Protein AF-A0A6N8JPQ9-F1 (afdb_monomer_lite)

Structure (mmCIF, N/CA/C/O backbone):
data_AF-A0A6N8JPQ9-F1
#
_entry.id   AF-A0A6N8JPQ9-F1
#
loop_
_atom_site.group_PDB
_atom_site.id
_atom_site.type_symbol
_atom_site.label_atom_id
_atom_site.label_alt_id
_atom_site.label_comp_id
_atom_site.label_asym_id
_atom_site.label_entity_id
_atom_site.label_seq_id
_atom_site.pdbx_PDB_ins_code
_atom_site.Cartn_x
_atom_site.Cartn_y
_atom_site.Cartn_z
_atom_site.occupancy
_atom_site.B_iso_or_equiv
_atom_site.auth_seq_id
_atom_site.auth_comp_id
_atom_site.auth_asym_id
_atom_site.auth_atom_id
_atom_site.pdbx_PDB_model_num
ATOM 1 N N . MET A 1 1 ? 50.748 6.165 11.529 1.00 41.09 1 MET A N 1
ATOM 2 C CA . MET A 1 1 ? 51.455 7.075 12.461 1.00 41.09 1 MET A CA 1
ATOM 3 C C . MET A 1 1 ? 50.558 8.299 12.567 1.00 41.09 1 MET A C 1
ATOM 5 O O . MET A 1 1 ? 50.369 8.932 11.547 1.00 41.09 1 MET A O 1
ATOM 9 N N . SER A 1 2 ? 49.819 8.578 13.633 1.00 42.41 2 SER A N 1
ATOM 10 C CA . SER A 1 2 ? 50.080 8.381 15.057 1.00 42.41 2 SER A CA 1
ATOM 11 C C . SER A 1 2 ? 48.767 8.151 15.809 1.00 42.41 2 SER A C 1
ATOM 13 O O . SER A 1 2 ? 47.703 8.544 15.342 1.00 42.41 2 SER A O 1
ATOM 15 N N . GLN A 1 3 ? 48.881 7.474 16.949 1.00 31.12 3 GLN A N 1
ATOM 16 C CA . GLN A 1 3 ? 47.808 7.265 17.911 1.00 31.12 3 GLN A CA 1
ATOM 17 C C . GLN A 1 3 ? 47.655 8.505 18.794 1.00 31.12 3 GLN A C 1
ATOM 19 O O . GLN A 1 3 ? 48.666 9.099 19.163 1.00 31.12 3 GLN A O 1
ATOM 24 N N . GLU A 1 4 ? 46.426 8.805 19.204 1.00 42.31 4 GLU A N 1
ATOM 25 C CA . GLU A 1 4 ? 46.159 9.521 20.451 1.00 42.31 4 GLU A CA 1
ATOM 26 C C . GLU A 1 4 ? 45.110 8.753 21.257 1.00 42.31 4 GLU A C 1
ATOM 28 O O . GLU A 1 4 ? 44.035 8.392 20.779 1.00 42.31 4 GLU A O 1
ATOM 33 N N . GLU A 1 5 ? 45.514 8.442 22.483 1.00 41.69 5 GLU A N 1
ATOM 34 C CA . GLU A 1 5 ? 44.836 7.630 23.476 1.00 41.69 5 GLU A CA 1
ATOM 35 C C . GLU A 1 5 ? 43.778 8.449 24.222 1.00 41.69 5 GLU A C 1
ATOM 37 O O . GLU A 1 5 ? 44.077 9.543 24.697 1.00 41.69 5 GLU A O 1
ATOM 42 N N . LYS A 1 6 ? 42.589 7.881 24.465 1.00 39.06 6 LYS A N 1
ATOM 43 C CA . LYS A 1 6 ? 41.777 8.237 25.641 1.00 39.06 6 LYS A CA 1
ATOM 44 C C . LYS A 1 6 ? 41.154 7.002 26.292 1.00 39.06 6 LYS A C 1
ATOM 46 O O . LYS A 1 6 ? 40.087 6.537 25.922 1.00 39.06 6 LYS A O 1
ATOM 51 N N . SER A 1 7 ? 41.901 6.534 27.289 1.00 40.56 7 SER A N 1
ATOM 52 C CA . SER A 1 7 ? 41.498 6.054 28.615 1.00 40.56 7 SER A CA 1
ATOM 53 C C . SER A 1 7 ? 40.325 5.079 28.758 1.00 40.56 7 SER A C 1
ATOM 55 O O . SER A 1 7 ? 39.151 5.435 28.704 1.00 40.56 7 SER A O 1
ATOM 57 N N . SER A 1 8 ? 40.726 3.871 29.148 1.00 39.56 8 SER A N 1
ATOM 58 C CA . SER A 1 8 ? 39.992 2.800 29.812 1.00 39.56 8 SER A CA 1
ATOM 59 C C . SER A 1 8 ? 39.103 3.225 30.985 1.00 39.56 8 SER A C 1
ATOM 61 O O . SER A 1 8 ? 39.475 4.053 31.815 1.00 39.56 8 SER A O 1
ATOM 63 N N . GLY A 1 9 ? 37.993 2.499 31.115 1.00 30.28 9 GLY A N 1
ATOM 64 C CA . GLY A 1 9 ? 37.146 2.414 32.302 1.00 30.28 9 GLY A CA 1
ATOM 65 C C . GLY A 1 9 ? 36.214 1.209 32.181 1.00 30.28 9 GLY A C 1
ATOM 66 O O . GLY A 1 9 ? 35.026 1.362 31.932 1.00 30.28 9 GLY A O 1
ATOM 67 N N . ALA A 1 10 ? 36.777 0.003 32.274 1.00 35.09 10 ALA A N 1
ATOM 68 C CA . ALA A 1 10 ? 36.041 -1.256 32.236 1.00 35.09 10 ALA A CA 1
ATOM 69 C C . ALA A 1 10 ? 35.402 -1.558 33.601 1.00 35.09 10 ALA A C 1
ATOM 71 O O . ALA A 1 10 ? 36.103 -1.618 34.610 1.00 35.09 10 ALA A O 1
ATOM 72 N N . LEU A 1 11 ? 34.099 -1.842 33.614 1.00 35.16 11 LEU A N 1
ATOM 73 C CA . LEU A 1 11 ? 33.423 -2.514 34.722 1.00 35.16 11 LEU A CA 1
ATOM 74 C C . LEU A 1 11 ? 32.876 -3.851 34.220 1.00 35.16 11 LEU A C 1
ATOM 76 O O . LEU A 1 11 ? 31.954 -3.921 33.414 1.00 35.16 11 LEU A O 1
ATOM 80 N N . ARG A 1 12 ? 33.527 -4.919 34.687 1.00 34.22 12 ARG A N 1
ATOM 81 C CA . ARG A 1 12 ? 33.065 -6.309 34.643 1.00 34.22 12 ARG A CA 1
ATOM 82 C C . ARG A 1 12 ? 32.018 -6.528 35.735 1.00 34.22 12 ARG A C 1
ATOM 84 O O . ARG A 1 12 ? 32.196 -6.016 36.837 1.00 34.22 12 ARG A O 1
ATOM 91 N N . GLY A 1 13 ? 31.066 -7.426 35.484 1.00 30.42 13 GLY A N 1
ATOM 92 C CA . GLY A 1 13 ? 30.424 -8.194 36.553 1.00 30.42 13 GLY A CA 1
ATOM 93 C C . GLY A 1 13 ? 28.974 -8.564 36.282 1.00 30.42 13 GLY A C 1
ATOM 94 O O . GLY A 1 13 ? 28.075 -7.848 36.698 1.00 30.42 13 GLY A O 1
ATOM 95 N N . ALA A 1 14 ? 28.766 -9.705 35.626 1.00 36.50 14 ALA A N 1
ATOM 96 C CA . ALA A 1 14 ? 27.501 -10.426 35.659 1.00 36.50 14 ALA A CA 1
ATOM 97 C C . ALA A 1 14 ? 27.240 -10.972 37.075 1.00 36.50 14 ALA A C 1
ATOM 99 O O . ALA A 1 14 ? 28.167 -11.433 37.745 1.00 36.50 14 ALA A O 1
ATOM 100 N N . GLY A 1 15 ? 25.979 -10.935 37.497 1.00 29.92 15 GLY A N 1
ATOM 101 C CA . GLY A 1 15 ? 25.493 -11.540 38.731 1.00 29.92 15 GLY A CA 1
ATOM 102 C C . GLY A 1 15 ? 23.968 -11.572 38.732 1.00 29.92 15 GLY A C 1
ATOM 103 O O . GLY A 1 15 ? 23.325 -10.571 39.031 1.00 29.92 15 GLY A O 1
ATOM 104 N N . GLU A 1 16 ? 23.402 -12.720 38.364 1.00 35.59 16 GLU A N 1
ATOM 105 C CA . GLU A 1 16 ? 22.010 -13.088 38.631 1.00 35.59 16 GLU A CA 1
ATOM 106 C C . GLU A 1 16 ? 21.709 -13.073 40.139 1.00 35.59 16 GLU A C 1
ATOM 108 O O . GLU A 1 16 ? 22.518 -13.568 40.921 1.00 35.59 16 GLU A O 1
ATOM 113 N N . ALA A 1 17 ? 20.525 -12.578 40.531 1.00 30.06 17 ALA A N 1
ATOM 114 C CA . ALA A 1 17 ? 19.627 -13.241 41.490 1.00 30.06 17 ALA A CA 1
ATOM 115 C C . ALA A 1 17 ? 18.358 -12.416 41.806 1.00 30.06 17 ALA A C 1
ATOM 117 O O . ALA A 1 17 ? 18.417 -11.318 42.345 1.00 30.06 17 ALA A O 1
ATOM 118 N N . HIS A 1 18 ? 17.224 -13.069 41.544 1.00 30.88 18 HIS A N 1
ATOM 119 C CA . HIS A 1 18 ? 16.027 -13.224 42.380 1.00 30.88 18 HIS A CA 1
ATOM 120 C C . HIS A 1 18 ? 15.126 -12.053 42.827 1.00 30.88 18 HIS A C 1
ATOM 122 O O . HIS A 1 18 ? 15.489 -11.124 43.540 1.00 30.88 18 HIS A O 1
ATOM 128 N N . ALA A 1 19 ? 13.852 -12.283 42.492 1.00 41.38 19 ALA A N 1
ATOM 129 C CA . ALA A 1 19 ? 12.620 -11.670 42.964 1.00 41.38 19 ALA A CA 1
ATOM 130 C C . ALA A 1 19 ? 12.432 -11.691 44.494 1.00 41.38 19 ALA A C 1
ATOM 132 O O . ALA A 1 19 ? 12.785 -12.660 45.165 1.00 41.38 19 ALA A O 1
ATOM 133 N N . GLY A 1 20 ? 11.758 -10.660 45.015 1.00 30.66 20 GLY A N 1
ATOM 134 C CA . GLY A 1 20 ? 11.292 -10.577 46.400 1.00 30.66 20 GLY A CA 1
ATOM 135 C C . GLY A 1 20 ? 9.843 -10.097 46.468 1.00 30.66 20 GLY A C 1
ATOM 136 O O . GLY A 1 20 ? 9.571 -8.909 46.320 1.00 30.66 20 GLY A O 1
ATOM 137 N N . GLY A 1 21 ? 8.927 -11.044 46.683 1.00 32.34 21 GLY A N 1
ATOM 138 C CA . GLY A 1 21 ? 7.532 -10.810 47.048 1.00 32.34 21 GLY A CA 1
ATOM 139 C C . GLY A 1 21 ? 7.357 -10.666 48.563 1.00 32.34 21 GLY A C 1
ATOM 140 O O . GLY A 1 21 ? 8.103 -11.242 49.354 1.00 32.34 21 GLY A O 1
ATOM 141 N N . SER A 1 22 ? 6.358 -9.886 48.967 1.00 40.69 22 SER A N 1
ATOM 142 C CA . SER A 1 22 ? 5.942 -9.671 50.353 1.00 40.69 22 SER A CA 1
ATOM 143 C C . SER A 1 22 ? 5.099 -10.848 50.862 1.00 40.69 22 SER A C 1
ATOM 145 O O . SER A 1 22 ? 4.051 -11.174 50.309 1.00 40.69 22 SER A O 1
ATOM 147 N N . GLY A 1 23 ? 5.590 -11.508 51.914 1.00 33.72 23 GLY A N 1
ATOM 148 C CA . GLY A 1 23 ? 5.024 -12.735 52.473 1.00 33.72 23 GLY A CA 1
ATOM 149 C C . GLY A 1 23 ? 3.884 -12.526 53.475 1.00 33.72 23 GLY A C 1
ATOM 150 O O . GLY A 1 23 ? 3.938 -11.652 54.339 1.00 33.72 23 GLY A O 1
ATOM 151 N N . ALA A 1 24 ? 2.896 -13.418 53.396 1.00 37.19 24 ALA A N 1
ATOM 152 C CA . ALA A 1 24 ? 2.021 -13.809 54.496 1.00 37.19 24 ALA A CA 1
ATOM 153 C C . ALA A 1 24 ? 2.416 -15.234 54.930 1.00 37.19 24 ALA A C 1
ATOM 155 O O . ALA A 1 24 ? 2.653 -16.091 54.079 1.00 37.19 24 ALA A O 1
ATOM 156 N N . ALA A 1 25 ? 2.530 -15.481 56.237 1.00 36.47 25 ALA A N 1
ATOM 157 C CA . ALA A 1 25 ? 2.932 -16.778 56.786 1.00 36.47 25 ALA A CA 1
ATOM 158 C C . ALA A 1 25 ? 1.733 -17.743 56.905 1.00 36.47 25 ALA A C 1
ATOM 160 O O . ALA A 1 25 ? 0.665 -17.348 57.370 1.00 36.47 25 ALA A O 1
ATOM 161 N N . LEU A 1 26 ? 1.939 -19.002 56.505 1.00 40.28 26 LEU A N 1
ATOM 162 C CA . LEU A 1 26 ? 1.005 -20.136 56.592 1.00 40.28 26 LEU A CA 1
ATOM 163 C C . LEU A 1 26 ? 1.651 -21.256 57.429 1.00 40.28 26 LEU A C 1
ATOM 165 O O . LEU A 1 26 ? 2.880 -21.354 57.457 1.00 40.28 26 LEU A O 1
ATOM 169 N N . ASP A 1 27 ? 0.854 -22.100 58.093 1.00 49.12 27 ASP A N 1
ATOM 170 C CA . ASP A 1 27 ? 1.351 -23.235 58.886 1.00 49.12 27 ASP A CA 1
ATOM 171 C C . ASP A 1 27 ? 1.360 -24.576 58.117 1.00 49.12 27 ASP A C 1
ATOM 173 O O . ASP A 1 27 ? 0.952 -24.682 56.956 1.00 49.12 27 ASP A O 1
ATOM 177 N N . ALA A 1 28 ? 1.897 -25.609 58.774 1.00 50.28 28 ALA A N 1
ATOM 178 C CA . ALA A 1 28 ? 2.447 -26.829 58.177 1.00 50.28 28 ALA A CA 1
ATOM 179 C C . ALA A 1 28 ? 1.438 -27.831 57.570 1.00 50.28 28 ALA A C 1
ATOM 181 O O . ALA A 1 28 ? 1.814 -28.967 57.288 1.00 50.28 28 ALA A O 1
ATOM 182 N N . THR A 1 29 ? 0.183 -27.442 57.328 1.00 55.50 29 THR A N 1
ATOM 183 C CA . THR A 1 29 ? -0.752 -28.239 56.501 1.00 55.50 29 THR A CA 1
ATOM 184 C C . THR A 1 29 ? -1.494 -27.433 55.430 1.00 55.50 29 THR A C 1
ATOM 186 O O . THR A 1 29 ? -2.289 -28.003 54.687 1.00 55.50 29 THR A O 1
ATOM 189 N N . GLY A 1 30 ? -1.200 -26.137 55.268 1.00 51.72 30 GLY A N 1
ATOM 190 C CA . GLY A 1 30 ? -1.645 -25.373 54.097 1.00 51.72 30 GLY A CA 1
ATOM 191 C C . GLY A 1 30 ? -3.142 -25.034 54.033 1.00 51.72 30 GLY A C 1
ATOM 192 O O . GLY A 1 30 ? -3.651 -24.791 52.941 1.00 51.72 30 GLY A O 1
ATOM 193 N N . ALA A 1 31 ? -3.847 -24.959 55.166 1.00 42.41 31 ALA A N 1
ATOM 194 C CA . ALA A 1 31 ? -5.199 -24.394 55.248 1.00 42.41 31 ALA A CA 1
ATOM 195 C C . ALA A 1 31 ? -5.220 -23.210 56.236 1.00 42.41 31 ALA A C 1
ATOM 197 O O . ALA A 1 31 ? -4.622 -23.321 57.304 1.00 42.41 31 ALA A O 1
ATOM 198 N N . PRO A 1 32 ? -5.900 -22.078 55.951 1.00 39.62 32 PRO A N 1
ATOM 199 C CA . PRO A 1 32 ? -6.044 -21.020 56.945 1.00 39.62 32 PRO A CA 1
ATOM 200 C C . PRO A 1 32 ? -6.930 -21.514 58.099 1.00 39.62 32 PRO A C 1
ATOM 202 O O . PRO A 1 32 ? -8.136 -21.714 57.944 1.00 39.62 32 PRO A O 1
ATOM 205 N N . VAL A 1 33 ? -6.309 -21.727 59.260 1.00 39.97 33 VAL A N 1
ATOM 206 C CA . VAL A 1 33 ? -6.959 -22.177 60.495 1.00 39.97 33 VAL A CA 1
ATOM 207 C C . VAL A 1 33 ? -7.783 -21.036 61.089 1.00 39.97 33 VAL A C 1
ATOM 209 O O . VAL A 1 33 ? -7.253 -20.031 61.562 1.00 39.97 33 VAL A O 1
ATOM 212 N N . GLY A 1 34 ? -9.103 -21.207 61.086 1.00 46.03 34 GLY A N 1
ATOM 213 C CA . GLY A 1 34 ? -10.000 -20.455 61.953 1.00 46.03 34 GLY A CA 1
ATOM 214 C C . GLY A 1 34 ? -9.898 -20.956 63.395 1.00 46.03 34 GLY A C 1
ATOM 215 O O . GLY A 1 34 ? -9.952 -22.156 63.648 1.00 46.03 34 GLY A O 1
ATOM 216 N N . SER A 1 35 ? -9.790 -20.035 64.345 1.00 35.28 35 SER A N 1
ATOM 217 C CA . SER A 1 35 ? -10.015 -20.275 65.773 1.00 35.28 35 SER A CA 1
ATOM 218 C C . SER A 1 35 ? -10.553 -18.958 66.336 1.00 35.28 35 SER A C 1
ATOM 220 O O . SER A 1 35 ? -9.995 -17.898 66.075 1.00 35.28 35 SER A O 1
ATOM 222 N N . GLY A 1 36 ? -11.740 -18.900 66.929 1.00 32.69 36 GLY A N 1
ATOM 223 C CA . GLY A 1 36 ? -12.114 -19.676 68.104 1.00 32.69 36 GLY A CA 1
ATOM 224 C C . GLY A 1 36 ? -12.080 -18.702 69.280 1.00 32.69 36 GLY A C 1
ATOM 225 O O . GLY A 1 36 ? -11.022 -18.249 69.696 1.00 32.69 36 GLY A O 1
ATOM 226 N N . ALA A 1 37 ? -13.265 -18.285 69.717 1.00 34.69 37 ALA A N 1
ATOM 227 C CA . ALA A 1 37 ? -13.489 -17.195 70.656 1.00 34.69 37 ALA A CA 1
ATOM 228 C C . ALA A 1 37 ? -12.853 -17.408 72.042 1.00 34.69 37 ALA A C 1
ATOM 230 O O . ALA A 1 37 ? -12.917 -18.504 72.591 1.00 34.69 37 ALA A O 1
ATOM 231 N N . THR A 1 38 ? -12.432 -16.312 72.679 1.00 32.22 38 THR A N 1
ATOM 232 C CA . THR A 1 38 ? -12.515 -16.165 74.140 1.00 32.22 38 THR A CA 1
ATOM 233 C C . THR A 1 38 ? -13.079 -14.793 74.476 1.00 32.22 38 THR A C 1
ATOM 235 O O . THR A 1 38 ? -12.457 -13.763 74.215 1.00 32.22 38 THR A O 1
ATOM 238 N N . ALA A 1 39 ? -14.285 -14.801 75.036 1.00 35.19 39 ALA A N 1
ATOM 239 C CA . ALA A 1 39 ? -14.930 -13.649 75.632 1.00 35.19 39 ALA A CA 1
ATOM 240 C C . ALA A 1 39 ? -14.258 -13.313 76.971 1.00 35.19 39 ALA A C 1
ATOM 242 O O . ALA A 1 39 ? -14.128 -14.179 77.834 1.00 35.19 39 ALA A O 1
ATOM 243 N N . ALA A 1 40 ? -13.900 -12.046 77.154 1.00 32.50 40 ALA A N 1
ATOM 244 C CA . ALA A 1 40 ? -13.787 -11.428 78.465 1.00 32.50 40 ALA A CA 1
ATOM 245 C C . ALA A 1 40 ? -14.793 -10.274 78.481 1.00 32.50 40 ALA A C 1
ATOM 247 O O . ALA A 1 40 ? -14.732 -9.370 77.648 1.00 32.50 40 ALA A O 1
ATOM 248 N N . ALA A 1 41 ? -15.783 -10.393 79.362 1.00 38.34 41 ALA A N 1
ATOM 249 C CA . ALA A 1 41 ? -16.804 -9.388 79.584 1.00 38.34 41 ALA A CA 1
ATOM 250 C C . ALA A 1 41 ? -16.182 -8.206 80.332 1.00 38.34 41 ALA A C 1
ATOM 252 O O . ALA A 1 41 ? -15.661 -8.390 81.430 1.00 38.34 41 ALA A O 1
ATOM 253 N N . ASP A 1 42 ? -16.275 -7.015 79.746 1.00 35.03 42 ASP A N 1
ATOM 254 C CA . ASP A 1 42 ? -16.097 -5.760 80.466 1.00 35.03 42 ASP A CA 1
ATOM 255 C C . ASP A 1 42 ? -17.455 -5.054 80.512 1.00 35.03 42 ASP A C 1
ATOM 257 O O . ASP A 1 42 ? -18.139 -4.894 79.495 1.00 35.03 42 ASP A O 1
ATOM 261 N N . ALA A 1 43 ? -17.895 -4.746 81.727 1.00 43.22 43 ALA A N 1
ATOM 262 C CA . ALA A 1 43 ? -19.208 -4.197 82.014 1.00 43.22 43 ALA A CA 1
ATOM 263 C C . ALA A 1 43 ? -19.216 -2.701 81.670 1.00 43.22 43 ALA A C 1
ATOM 265 O O . ALA A 1 43 ? -18.815 -1.863 82.472 1.00 43.22 43 ALA A O 1
ATOM 266 N N . GLY A 1 44 ? -19.676 -2.379 80.459 1.00 35.28 44 GLY A N 1
ATOM 267 C CA . GLY A 1 44 ? -19.921 -1.014 79.996 1.00 35.28 44 GLY A CA 1
ATOM 268 C C . GLY A 1 44 ? -21.388 -0.593 80.152 1.00 35.28 44 GLY A C 1
ATOM 269 O O . GLY A 1 44 ? -22.286 -1.248 79.631 1.00 35.28 44 GLY A O 1
ATOM 270 N N . ASP A 1 45 ? -21.579 0.506 80.880 1.00 38.44 45 ASP A N 1
ATOM 271 C CA . ASP A 1 45 ? -22.730 1.419 81.011 1.00 38.44 45 ASP A CA 1
ATOM 272 C C . ASP A 1 45 ? -23.892 1.284 79.976 1.00 38.44 45 ASP A C 1
ATOM 274 O O . ASP A 1 45 ? -23.660 1.413 78.770 1.00 38.44 45 ASP A O 1
ATOM 278 N N . PRO A 1 46 ? -25.167 1.086 80.393 1.00 44.00 46 PRO A N 1
ATOM 279 C CA . PRO A 1 46 ? -26.290 0.800 79.490 1.00 44.00 46 PRO A CA 1
ATOM 280 C C . PRO A 1 46 ? -26.902 2.030 78.788 1.00 44.00 46 PRO A C 1
ATOM 282 O O . PRO A 1 46 ? -28.034 1.962 78.305 1.00 44.00 46 PRO A O 1
ATOM 285 N N . THR A 1 47 ? -26.185 3.150 78.671 1.00 45.41 47 THR A N 1
ATOM 286 C CA . THR A 1 47 ? -26.695 4.357 77.994 1.00 45.41 47 THR A CA 1
ATOM 287 C C . THR A 1 47 ? -25.725 4.940 76.970 1.00 45.41 47 THR A C 1
ATOM 289 O O . THR A 1 47 ? -25.337 6.100 77.042 1.00 45.41 47 THR A O 1
ATOM 292 N N . ALA A 1 48 ? -25.391 4.164 75.939 1.00 43.84 48 ALA A N 1
ATOM 293 C CA . ALA A 1 48 ? -24.858 4.708 74.692 1.00 43.84 48 ALA A CA 1
ATOM 294 C C . ALA A 1 48 ? -25.655 4.149 73.508 1.00 43.84 48 ALA A C 1
ATOM 296 O O . ALA A 1 48 ? -25.455 3.019 73.064 1.00 43.84 48 ALA A O 1
ATOM 297 N N . ALA A 1 49 ? -26.593 4.952 73.001 1.00 47.50 49 ALA A N 1
ATOM 298 C CA . ALA A 1 49 ? -27.323 4.652 71.779 1.00 47.50 49 ALA A CA 1
ATOM 299 C C . ALA A 1 49 ? -26.327 4.464 70.624 1.00 47.50 49 ALA A C 1
ATOM 301 O O . ALA A 1 49 ? -25.632 5.397 70.216 1.00 47.50 49 ALA A O 1
ATOM 302 N N . THR A 1 50 ? -26.249 3.246 70.091 1.00 53.75 50 THR A N 1
ATOM 303 C CA . THR A 1 50 ? -25.463 2.952 68.896 1.00 53.75 50 THR A CA 1
ATOM 304 C C . THR A 1 50 ? -26.112 3.651 67.705 1.00 53.75 50 THR A C 1
ATOM 306 O O . THR A 1 50 ? -27.178 3.268 67.227 1.00 53.75 50 THR A O 1
ATOM 309 N N . ALA A 1 51 ? -25.475 4.720 67.221 1.00 57.81 51 ALA A N 1
ATOM 310 C CA . ALA A 1 51 ? -25.879 5.359 65.976 1.00 57.81 51 ALA A CA 1
ATOM 311 C C . ALA A 1 51 ? -25.840 4.314 64.842 1.00 57.81 51 ALA A C 1
ATOM 313 O O . ALA A 1 51 ? -24.843 3.588 64.723 1.00 57.81 51 ALA A O 1
ATOM 314 N N . PRO A 1 52 ? -26.878 4.214 63.990 1.00 53.44 52 PRO A N 1
ATOM 315 C CA . PRO A 1 52 ? -26.875 3.250 62.902 1.00 53.44 52 PRO A CA 1
ATOM 316 C C . PRO A 1 52 ? -25.696 3.570 61.980 1.00 53.44 52 PRO A C 1
ATOM 318 O O . PRO A 1 52 ? -25.634 4.651 61.385 1.00 53.44 52 PRO A O 1
ATOM 321 N N . ARG A 1 53 ? -24.739 2.639 61.850 1.00 60.97 53 ARG A N 1
ATOM 322 C CA . ARG A 1 53 ? -23.710 2.719 60.806 1.00 60.97 53 ARG A CA 1
ATOM 323 C C . ARG A 1 53 ? -24.453 2.814 59.479 1.00 60.97 53 ARG A C 1
ATOM 325 O O . ARG A 1 53 ? -25.051 1.834 59.042 1.00 60.97 53 ARG A O 1
ATOM 332 N N . ARG A 1 54 ? -24.444 3.998 58.854 1.00 63.09 54 ARG A N 1
ATOM 333 C CA . ARG A 1 54 ? -25.009 4.195 57.516 1.00 63.09 54 ARG A CA 1
ATOM 334 C C . ARG A 1 54 ? -24.402 3.121 56.623 1.00 63.09 54 ARG A C 1
ATOM 336 O O . ARG A 1 54 ? -23.187 3.116 56.424 1.00 63.09 54 ARG A O 1
ATOM 343 N N . ALA A 1 55 ? -25.229 2.202 56.128 1.00 64.12 55 ALA A N 1
ATOM 344 C CA . ALA A 1 55 ? -24.804 1.240 55.129 1.00 64.12 55 ALA A CA 1
ATOM 345 C C . ALA A 1 55 ? -24.171 2.048 53.992 1.00 64.12 55 ALA A C 1
ATOM 347 O O . ALA A 1 55 ? -24.851 2.862 53.361 1.00 64.12 55 ALA A O 1
ATOM 348 N N . ARG A 1 56 ? -22.851 1.919 53.802 1.00 65.00 56 ARG A N 1
ATOM 349 C CA . ARG A 1 56 ? -22.148 2.617 52.724 1.00 65.00 56 ARG A CA 1
ATOM 350 C C . ARG A 1 56 ? -22.808 2.159 51.428 1.00 65.00 56 ARG A C 1
ATOM 352 O O . ARG A 1 56 ? -22.640 1.007 51.031 1.00 65.00 56 ARG A O 1
ATOM 359 N N . ARG A 1 57 ? -23.618 3.027 50.809 1.00 73.50 57 ARG A N 1
ATOM 360 C CA . ARG A 1 57 ? -24.210 2.747 49.499 1.00 73.50 57 ARG A CA 1
ATOM 361 C C . ARG A 1 57 ? -23.033 2.486 48.568 1.00 73.50 57 ARG A C 1
ATOM 363 O O . ARG A 1 57 ? -22.205 3.367 48.381 1.00 73.50 57 ARG A O 1
ATOM 370 N N . LYS A 1 58 ? -22.934 1.266 48.039 1.00 80.75 58 LYS A N 1
ATOM 371 C CA . LYS A 1 58 ? -21.877 0.869 47.097 1.00 80.75 58 LYS A CA 1
ATOM 372 C C . LYS A 1 58 ? -22.100 1.460 45.698 1.00 80.75 58 LYS A C 1
ATOM 374 O O . LYS A 1 58 ? -21.219 1.373 44.859 1.00 80.75 58 LYS A O 1
ATOM 379 N N . TRP A 1 59 ? -23.250 2.092 45.455 1.00 88.06 59 TRP A N 1
ATOM 380 C CA . TRP 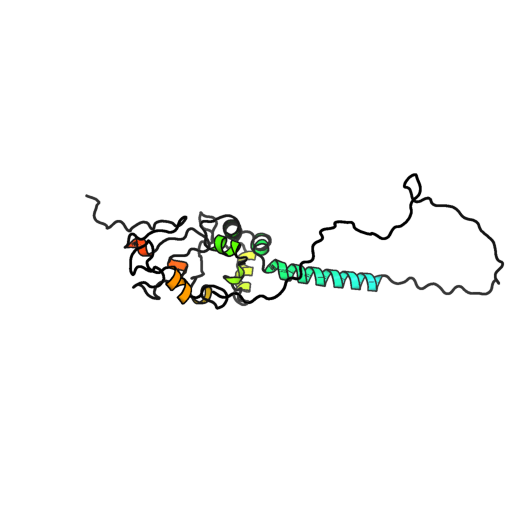A 1 59 ? -23.623 2.688 44.171 1.00 88.06 59 TRP A CA 1
ATOM 381 C C . TRP A 1 59 ? -22.591 3.662 43.562 1.00 88.06 59 TRP A C 1
ATOM 383 O O . TRP A 1 59 ? -22.277 3.469 42.397 1.00 88.06 59 TRP A O 1
ATOM 393 N N . PRO A 1 60 ? -21.974 4.623 44.284 1.00 90.62 60 PRO A N 1
ATOM 394 C CA . PRO A 1 60 ? -20.905 5.448 43.711 1.00 90.62 60 PRO A CA 1
ATOM 395 C C . PRO A 1 60 ? -19.671 4.638 43.288 1.00 90.62 60 PRO A C 1
ATOM 397 O O . PRO A 1 60 ? -19.025 4.996 42.311 1.00 90.62 60 PRO A O 1
ATOM 400 N N . ILE A 1 61 ? -19.364 3.528 43.970 1.00 91.62 61 ILE A N 1
ATOM 401 C CA . ILE A 1 61 ? -18.280 2.620 43.561 1.00 91.62 61 ILE A CA 1
ATOM 402 C C . ILE A 1 61 ? -18.678 1.899 42.271 1.00 91.62 61 ILE A C 1
ATOM 404 O O . ILE A 1 61 ? -17.885 1.840 41.344 1.00 91.62 61 ILE A O 1
ATOM 408 N N . VAL A 1 62 ? -19.915 1.403 42.184 1.00 93.38 62 VAL A N 1
ATOM 409 C CA . VAL A 1 62 ? -20.431 0.750 40.969 1.00 93.38 62 VAL A CA 1
ATOM 410 C C . VAL A 1 62 ? -20.416 1.713 39.783 1.00 93.38 62 VAL A C 1
ATOM 412 O O . VAL A 1 62 ? -19.913 1.354 38.727 1.00 93.38 62 VAL A O 1
ATOM 415 N N . VAL A 1 63 ? -20.897 2.945 39.960 1.00 94.94 63 VAL A N 1
ATOM 416 C CA . VAL A 1 63 ? -20.871 3.980 38.914 1.00 94.94 63 VAL A CA 1
ATOM 417 C C . VAL A 1 63 ? -19.436 4.304 38.502 1.00 94.94 63 VAL A C 1
ATOM 419 O O . VAL A 1 63 ? -19.153 4.365 37.310 1.00 94.94 63 VAL A O 1
ATOM 422 N N . GLY A 1 64 ? -18.521 4.454 39.466 1.00 96.12 64 GLY A N 1
ATOM 423 C CA . GLY A 1 64 ? -17.105 4.691 39.182 1.00 96.12 64 GLY A CA 1
ATOM 424 C C . GLY A 1 64 ? -16.460 3.551 38.391 1.00 96.12 64 GLY A C 1
ATOM 425 O O . GLY A 1 64 ? -15.746 3.806 37.427 1.00 96.12 64 GLY A O 1
ATOM 426 N N . VAL A 1 65 ? -16.759 2.297 38.744 1.00 96.62 65 VAL A N 1
ATOM 427 C CA . VAL A 1 65 ? -16.268 1.115 38.018 1.00 96.62 65 VAL A CA 1
ATOM 428 C C . VAL A 1 65 ? -16.844 1.057 36.606 1.00 96.62 65 VAL A C 1
ATOM 430 O O . VAL A 1 65 ? -16.089 0.856 35.663 1.00 96.62 65 VAL A O 1
ATOM 433 N N . VAL A 1 66 ? -18.151 1.271 36.435 1.00 96.56 66 VAL A N 1
ATOM 434 C CA . VAL A 1 66 ? -18.784 1.279 35.106 1.00 96.56 66 VAL A CA 1
ATOM 435 C C . VAL A 1 66 ? -18.175 2.369 34.225 1.00 96.56 66 VAL A C 1
ATOM 437 O O . VAL A 1 66 ? -17.809 2.091 33.088 1.00 96.56 66 VAL A O 1
ATOM 440 N N . ALA A 1 67 ? -18.002 3.583 34.753 1.00 96.81 67 ALA A N 1
ATOM 441 C CA . ALA A 1 67 ? -17.362 4.669 34.018 1.00 96.81 67 ALA A CA 1
ATOM 442 C C . ALA A 1 67 ? -15.923 4.311 33.608 1.00 96.81 67 ALA A C 1
ATOM 444 O O . ALA A 1 67 ? -15.551 4.511 32.456 1.00 96.81 67 ALA A O 1
ATOM 445 N N . ALA A 1 68 ? -15.135 3.725 34.515 1.00 96.62 68 ALA A N 1
ATOM 446 C CA . ALA A 1 68 ? -13.774 3.289 34.210 1.00 96.62 68 ALA A CA 1
ATOM 447 C C . ALA A 1 68 ? -13.737 2.202 33.121 1.00 96.62 68 ALA A C 1
ATOM 449 O O . ALA A 1 68 ? -12.929 2.292 32.200 1.00 96.62 68 ALA A O 1
ATOM 450 N N . VAL A 1 69 ? -14.632 1.209 33.182 1.00 97.25 69 VAL A N 1
ATOM 451 C CA . VAL A 1 69 ? -14.736 0.153 32.160 1.00 97.25 69 VAL A CA 1
ATOM 452 C C . VAL A 1 69 ? -15.076 0.742 30.794 1.00 97.25 69 VAL A C 1
ATOM 454 O O . VAL A 1 69 ? -14.448 0.368 29.810 1.00 97.25 69 VAL A O 1
ATOM 457 N N . LEU A 1 70 ? -16.020 1.686 30.723 1.00 96.75 70 LEU A N 1
ATOM 458 C CA . LEU A 1 70 ? -16.386 2.339 29.462 1.00 96.75 70 LEU A CA 1
ATOM 459 C C . LEU A 1 70 ? -15.220 3.127 28.859 1.00 96.75 70 LEU A C 1
ATOM 461 O O . LEU A 1 70 ? -15.017 3.070 27.652 1.00 96.75 70 LEU A O 1
ATOM 465 N N . VAL A 1 71 ? -14.433 3.821 29.685 1.00 96.56 71 VAL A N 1
ATOM 466 C CA . VAL A 1 71 ? -13.243 4.547 29.215 1.00 96.56 71 VAL A CA 1
ATOM 467 C C . VAL A 1 71 ? -12.196 3.582 28.657 1.00 96.56 71 VAL A C 1
ATOM 469 O O . VAL A 1 71 ? -11.689 3.805 27.562 1.00 96.56 71 VAL A O 1
ATOM 472 N N . VAL A 1 72 ? -11.900 2.491 29.371 1.00 95.62 72 VAL A N 1
ATOM 473 C CA . VAL A 1 72 ? -10.922 1.488 28.915 1.00 95.62 72 VAL A CA 1
ATOM 474 C C . VAL A 1 72 ? -11.397 0.792 27.639 1.00 95.62 72 VAL A C 1
ATOM 476 O O . VAL A 1 72 ? -10.616 0.641 26.704 1.00 95.62 72 VAL A O 1
ATOM 479 N N . ALA A 1 73 ? -12.673 0.411 27.569 1.00 95.06 73 ALA A N 1
ATOM 480 C CA . ALA A 1 73 ? -13.251 -0.208 26.381 1.00 95.06 73 ALA A CA 1
ATOM 481 C C . ALA A 1 73 ? -13.262 0.751 25.184 1.00 95.06 73 ALA A C 1
ATOM 483 O O . ALA A 1 73 ? -12.918 0.340 24.084 1.00 95.06 73 ALA A O 1
ATOM 484 N N . GLY A 1 74 ? -13.602 2.026 25.399 1.00 94.81 74 GLY A N 1
ATOM 485 C CA . GLY A 1 74 ? -13.584 3.049 24.355 1.00 94.81 74 GLY A CA 1
ATOM 486 C C . GLY A 1 74 ? -12.183 3.293 23.800 1.00 94.81 74 GLY A C 1
ATOM 487 O O . GLY A 1 74 ? -12.014 3.333 22.589 1.00 94.81 74 GLY A O 1
ATOM 488 N N . ALA A 1 75 ? -11.168 3.375 24.664 1.00 94.00 75 ALA A N 1
ATOM 489 C CA . ALA A 1 75 ? -9.778 3.497 24.227 1.00 94.00 75 ALA A CA 1
ATOM 490 C C . ALA A 1 75 ? -9.288 2.236 23.494 1.00 94.00 75 ALA A C 1
ATOM 492 O O . ALA A 1 75 ? -8.638 2.342 22.460 1.00 94.00 75 ALA A O 1
ATOM 493 N N . GLY A 1 76 ? -9.630 1.043 23.994 1.00 93.38 76 GLY A N 1
ATOM 494 C CA . GLY A 1 76 ? -9.293 -0.218 23.330 1.00 93.38 76 GLY A CA 1
ATOM 495 C C . GLY A 1 76 ? -9.950 -0.345 21.954 1.00 93.38 76 GLY A C 1
ATOM 496 O O . GLY A 1 76 ? -9.283 -0.705 20.992 1.00 93.38 76 GLY A O 1
ATOM 497 N N . PHE A 1 77 ? -11.229 0.021 21.845 1.00 92.12 77 PHE A N 1
ATOM 498 C CA . PHE A 1 77 ? -11.944 0.084 20.573 1.00 92.12 77 PHE A CA 1
ATOM 499 C C . PHE A 1 77 ? -11.327 1.123 19.630 1.00 92.12 77 PHE A C 1
ATOM 501 O O . PHE A 1 77 ? -11.139 0.825 18.457 1.00 92.12 77 PHE A O 1
ATOM 508 N N . TRP A 1 78 ? -10.939 2.295 20.146 1.00 89.81 78 TRP A N 1
ATOM 509 C CA . TRP A 1 78 ? -10.263 3.326 19.356 1.00 89.81 78 TRP A CA 1
ATOM 510 C C . TRP A 1 78 ? -8.905 2.863 18.811 1.00 89.81 78 TRP A C 1
ATOM 512 O O . TRP A 1 78 ? -8.522 3.206 17.710 1.00 89.81 78 TRP A O 1
ATOM 522 N N . VAL A 1 79 ? -8.151 2.039 19.523 1.00 90.50 79 VAL A N 1
ATOM 523 C CA . VAL A 1 79 ? -6.917 1.495 18.929 1.00 90.50 79 VAL A CA 1
ATOM 524 C C . VAL A 1 79 ? -7.240 0.368 17.947 1.00 90.50 79 VAL A C 1
ATOM 526 O O . VAL A 1 79 ? -6.636 0.266 16.886 1.00 90.50 79 VAL A O 1
ATOM 529 N N . TRP A 1 80 ? -8.210 -0.480 18.284 1.00 90.81 80 TRP A N 1
ATOM 530 C CA . TRP A 1 80 ? -8.545 -1.653 17.485 1.00 90.81 80 TRP A CA 1
ATOM 531 C C . TRP A 1 80 ? -9.200 -1.316 16.142 1.00 90.81 80 TRP A C 1
ATOM 533 O O . TRP A 1 80 ? -8.888 -1.978 15.160 1.00 90.81 80 TRP A O 1
ATOM 543 N N . HIS A 1 81 ? -10.059 -0.293 16.066 1.00 86.75 81 HIS A N 1
ATOM 544 C CA . HIS A 1 81 ? -10.785 0.034 14.830 1.00 86.75 81 HIS A CA 1
ATOM 545 C C . HIS A 1 81 ? -9.895 0.510 13.672 1.00 86.75 81 HIS A C 1
ATOM 547 O O . HIS A 1 81 ? -10.332 0.500 12.526 1.00 86.75 81 HIS A O 1
ATOM 553 N N . GLU A 1 82 ? -8.644 0.872 13.958 1.00 86.75 82 GLU A N 1
ATOM 554 C CA . GLU A 1 82 ? -7.642 1.241 12.953 1.00 86.75 82 GLU A CA 1
ATOM 555 C C . GLU A 1 82 ? -6.806 0.032 12.482 1.00 86.75 82 GLU A C 1
ATOM 557 O O . GLU A 1 82 ? -5.968 0.158 11.594 1.00 86.75 82 GLU A O 1
ATOM 562 N N . GLN A 1 83 ? -7.007 -1.155 13.069 1.00 89.19 83 GLN A N 1
ATOM 563 C CA . GLN A 1 83 ? -6.215 -2.352 12.776 1.00 89.19 83 GLN A CA 1
ATOM 564 C C . GLN A 1 83 ? -6.833 -3.208 11.660 1.00 89.19 83 GLN A C 1
ATOM 566 O O . GLN A 1 83 ? -8.056 -3.353 11.616 1.00 89.19 83 GLN A O 1
ATOM 571 N N . PRO A 1 84 ? -6.025 -3.919 10.844 1.00 88.44 84 PRO A N 1
ATOM 572 C CA . PRO A 1 84 ? -6.545 -4.815 9.800 1.00 88.44 84 PRO A CA 1
ATOM 573 C C . PRO A 1 84 ? -7.499 -5.899 10.336 1.00 88.44 84 PRO A C 1
ATOM 575 O O . PRO A 1 84 ? -8.465 -6.282 9.678 1.00 88.44 84 PRO A O 1
ATOM 578 N N . SER A 1 85 ? -7.288 -6.354 11.579 1.00 86.81 85 SER A N 1
ATOM 579 C CA . SER A 1 85 ? -8.188 -7.316 12.236 1.00 86.81 85 SER A CA 1
ATOM 580 C C . SER A 1 85 ? -9.611 -6.786 12.466 1.00 86.81 85 SER A C 1
ATOM 582 O O . SER A 1 85 ? -10.546 -7.582 12.506 1.00 86.81 85 SER A O 1
ATOM 584 N N . PHE A 1 86 ? -9.810 -5.468 12.592 1.00 89.12 86 PHE A N 1
ATOM 585 C CA . PHE A 1 86 ? -11.148 -4.874 12.655 1.00 89.12 86 PHE A CA 1
ATOM 586 C C . PHE A 1 86 ? -11.875 -5.025 11.322 1.00 89.12 86 PHE A C 1
ATOM 588 O O . PHE A 1 86 ? -13.039 -5.419 11.296 1.00 89.12 86 PHE A O 1
ATOM 595 N N . CYS A 1 87 ? -11.174 -4.766 10.219 1.00 85.00 87 CYS A N 1
ATOM 596 C CA . CYS A 1 87 ? -11.718 -4.882 8.872 1.00 85.00 87 CYS A CA 1
ATOM 597 C C . CYS A 1 87 ? -12.214 -6.307 8.586 1.00 85.00 87 CYS A C 1
ATOM 599 O O . CYS A 1 87 ? -13.310 -6.468 8.064 1.00 85.00 8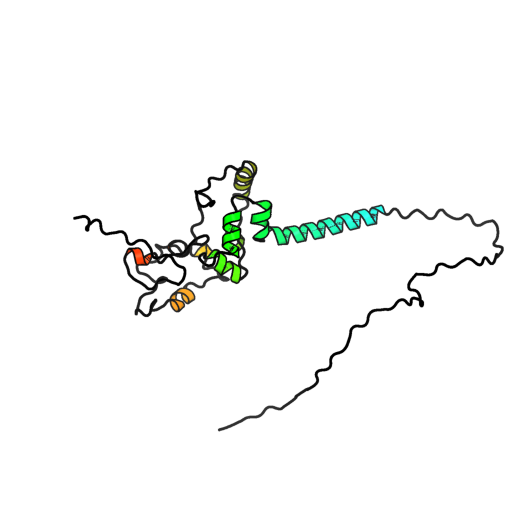7 CYS A O 1
ATOM 601 N N . ASN A 1 88 ? -11.474 -7.334 9.008 1.00 83.50 88 ASN A N 1
ATOM 602 C CA . ASN A 1 88 ? -11.924 -8.725 8.907 1.00 83.50 88 ASN A CA 1
ATOM 603 C C . ASN A 1 88 ? -13.046 -9.067 9.906 1.00 83.50 88 ASN A C 1
ATOM 605 O O . ASN A 1 88 ? -14.018 -9.709 9.538 1.00 83.50 88 ASN A O 1
ATOM 609 N N . ALA A 1 89 ? -12.963 -8.633 11.166 1.00 83.81 89 ALA A N 1
ATOM 610 C CA . ALA A 1 89 ? -13.938 -9.034 12.185 1.00 83.81 89 ALA A CA 1
ATOM 611 C C . ALA A 1 89 ? -15.297 -8.320 12.078 1.00 83.81 89 ALA A C 1
ATOM 613 O O . ALA A 1 89 ? -16.325 -8.881 12.458 1.00 83.81 89 ALA A O 1
ATOM 614 N N . VAL A 1 90 ? -15.307 -7.065 11.624 1.00 83.12 90 VAL A N 1
ATOM 615 C CA . VAL A 1 90 ? -16.512 -6.228 11.529 1.00 83.12 90 VAL A CA 1
ATOM 616 C C . VAL A 1 90 ? -17.002 -6.182 10.093 1.00 83.12 90 VAL A C 1
ATOM 618 O O . VAL A 1 90 ? -18.157 -6.517 9.841 1.00 83.12 90 VAL A O 1
ATOM 621 N N . CYS A 1 91 ? -16.118 -5.857 9.152 1.00 75.75 91 CYS A N 1
ATOM 622 C CA . CYS A 1 91 ? -16.438 -5.769 7.729 1.00 75.75 91 CYS A CA 1
ATOM 623 C C . CYS A 1 91 ? -16.204 -7.091 6.977 1.00 75.75 91 CYS A C 1
ATOM 625 O O . CYS A 1 91 ? -15.987 -7.052 5.762 1.00 75.75 91 CYS A O 1
ATOM 627 N N . HIS A 1 92 ? -16.248 -8.229 7.692 1.00 77.50 92 HIS A N 1
ATOM 628 C CA . HIS A 1 92 ? -16.289 -9.574 7.106 1.00 77.50 92 HIS A CA 1
ATOM 629 C C . HIS A 1 92 ? -17.187 -9.571 5.868 1.00 77.50 92 HIS A C 1
ATOM 631 O O . HIS A 1 92 ? -18.265 -8.982 5.918 1.00 77.50 92 HIS A O 1
ATOM 637 N N . GLU A 1 93 ? -16.699 -10.160 4.778 1.00 78.00 93 GLU A N 1
ATOM 638 C CA . GLU A 1 93 ? -17.250 -10.052 3.418 1.00 78.00 93 GLU A CA 1
ATOM 639 C C . GLU A 1 93 ? -17.732 -8.622 3.035 1.00 78.00 93 GLU A C 1
ATOM 641 O O . GLU A 1 93 ? -18.819 -8.179 3.414 1.00 78.00 93 GLU A O 1
ATOM 646 N N . PRO A 1 94 ? -16.941 -7.846 2.268 1.00 78.75 94 PRO A N 1
ATOM 647 C CA . PRO A 1 94 ? -16.055 -8.292 1.189 1.00 78.75 94 PRO A CA 1
ATOM 648 C C . PRO A 1 94 ? -14.559 -8.275 1.552 1.00 78.75 94 PRO A C 1
ATOM 650 O O . PRO A 1 94 ? -13.715 -8.430 0.673 1.00 78.75 94 PRO A O 1
ATOM 653 N N . MET A 1 95 ? -14.209 -8.012 2.815 1.00 86.94 95 MET A N 1
ATOM 654 C CA . MET A 1 95 ? -12.837 -7.639 3.186 1.00 86.94 95 MET A CA 1
ATOM 655 C C . MET A 1 95 ? -11.902 -8.827 3.468 1.00 86.94 95 MET A C 1
ATOM 657 O O . MET A 1 95 ? -10.684 -8.665 3.484 1.00 86.94 95 MET A O 1
ATOM 661 N N . ASP A 1 96 ? -12.450 -10.028 3.652 1.00 87.44 96 ASP A N 1
ATOM 662 C CA . ASP A 1 96 ? -11.699 -11.199 4.126 1.00 87.44 96 ASP A CA 1
ATOM 663 C C . ASP A 1 96 ? -10.543 -11.586 3.200 1.00 87.44 96 ASP A C 1
ATOM 665 O O . ASP A 1 96 ? -9.413 -11.719 3.663 1.00 87.44 96 ASP A O 1
ATOM 669 N N . ALA A 1 97 ? -10.789 -11.655 1.888 1.00 89.12 97 ALA A N 1
ATOM 670 C CA . ALA A 1 97 ? -9.758 -11.986 0.902 1.00 89.12 97 ALA A CA 1
ATOM 671 C C . ALA A 1 97 ? -8.609 -10.957 0.865 1.00 89.12 97 ALA A C 1
ATOM 673 O O . ALA A 1 97 ? -7.468 -11.298 0.551 1.00 89.12 97 ALA A O 1
ATOM 674 N N . TYR A 1 98 ? -8.896 -9.691 1.184 1.00 90.81 98 TYR A N 1
ATOM 675 C CA . TYR A 1 98 ? -7.894 -8.627 1.225 1.00 90.81 98 TYR A CA 1
ATOM 676 C C . TYR A 1 98 ? -7.053 -8.682 2.500 1.00 90.81 98 TYR A C 1
ATOM 678 O O . TYR A 1 98 ? -5.845 -8.470 2.432 1.00 90.81 98 TYR A O 1
ATOM 686 N N . VAL A 1 99 ? -7.672 -8.986 3.646 1.00 92.19 99 VAL A N 1
ATOM 687 C CA . VAL A 1 99 ? -6.963 -9.124 4.928 1.00 92.19 99 VAL A CA 1
ATOM 688 C C . VAL A 1 99 ? -6.112 -10.392 4.950 1.00 92.19 99 VAL A C 1
ATOM 690 O O . VAL A 1 99 ? -4.978 -10.344 5.415 1.00 92.19 99 VAL A O 1
ATOM 693 N N . GLU A 1 100 ? -6.612 -11.500 4.401 1.00 91.88 100 GLU A N 1
ATOM 694 C CA . GLU A 1 100 ? -5.823 -12.725 4.223 1.00 91.88 100 GLU A CA 1
ATOM 695 C C . GLU A 1 100 ? -4.611 -12.460 3.321 1.00 91.88 100 GLU A C 1
ATOM 697 O O . GLU A 1 100 ? -3.477 -12.702 3.723 1.00 91.88 100 GLU A O 1
ATOM 702 N N . GLY A 1 101 ? -4.818 -11.851 2.147 1.00 91.81 101 GLY A N 1
ATOM 703 C CA . GLY A 1 101 ? -3.715 -11.480 1.255 1.00 91.81 101 GLY A CA 1
ATOM 704 C C . GLY A 1 101 ? -2.692 -10.542 1.909 1.00 91.81 101 GLY A C 1
ATOM 705 O O . GLY A 1 101 ? -1.489 -10.735 1.750 1.00 91.81 101 GLY A O 1
ATOM 706 N N . TYR A 1 102 ? -3.159 -9.574 2.704 1.00 93.56 102 TYR A N 1
ATOM 707 C CA . TYR A 1 102 ? -2.306 -8.668 3.474 1.00 93.56 102 TYR A CA 1
ATOM 708 C C . TYR A 1 102 ? -1.397 -9.413 4.459 1.00 93.56 102 TYR A C 1
ATOM 710 O O . TYR A 1 102 ? -0.237 -9.042 4.579 1.00 93.56 102 TYR A O 1
ATOM 718 N N . TYR A 1 103 ? -1.870 -10.462 5.136 1.00 94.38 103 TYR A N 1
ATOM 719 C CA . TYR A 1 103 ? -1.047 -11.208 6.096 1.00 94.38 103 TYR A CA 1
ATOM 720 C C . TYR A 1 103 ? -0.229 -12.344 5.479 1.00 94.38 103 TYR A C 1
ATOM 722 O O . TYR A 1 103 ? 0.855 -12.634 5.986 1.00 94.38 103 TYR A O 1
ATOM 730 N N . ASP A 1 104 ? -0.716 -12.961 4.400 1.00 93.88 104 ASP A N 1
ATOM 731 C CA . ASP A 1 104 ? -0.260 -14.293 3.993 1.00 93.88 104 ASP A CA 1
ATOM 732 C C . ASP A 1 104 ? 0.214 -14.407 2.530 1.00 93.88 104 ASP A C 1
ATOM 734 O O . ASP A 1 104 ? 0.812 -15.427 2.178 1.00 93.88 104 ASP A O 1
ATOM 738 N N . ASP A 1 105 ? 0.006 -13.399 1.670 1.00 91.88 105 ASP A N 1
ATOM 739 C CA . ASP A 1 105 ? 0.338 -13.492 0.237 1.00 91.88 105 ASP A CA 1
ATOM 740 C C . ASP A 1 105 ? 1.545 -12.620 -0.174 1.00 91.88 105 ASP A C 1
ATOM 742 O O . ASP A 1 105 ? 1.381 -11.445 -0.521 1.00 91.88 105 ASP A O 1
ATOM 746 N N . PRO A 1 106 ? 2.767 -13.189 -0.249 1.00 90.31 106 PRO A N 1
ATOM 747 C CA . PRO A 1 106 ? 3.976 -12.447 -0.604 1.00 90.31 106 PRO A CA 1
ATOM 748 C C . PRO A 1 106 ? 4.011 -11.942 -2.051 1.00 90.31 106 PRO A C 1
ATOM 750 O O . PRO A 1 106 ? 4.920 -11.193 -2.403 1.00 90.31 106 PRO A O 1
ATOM 753 N N . SER A 1 107 ? 3.052 -12.329 -2.900 1.00 87.62 107 SER A N 1
ATOM 754 C CA . SER A 1 107 ? 2.944 -11.790 -4.260 1.00 87.62 107 SER A CA 1
ATOM 755 C C . SER A 1 107 ? 2.304 -10.396 -4.310 1.00 87.62 107 SER A C 1
ATOM 757 O O . SER A 1 107 ? 2.380 -9.721 -5.341 1.00 87.62 107 SER A O 1
ATOM 759 N N . GLN A 1 108 ? 1.687 -9.956 -3.209 1.00 89.94 108 GLN A N 1
ATOM 760 C CA . GLN A 1 108 ? 0.952 -8.699 -3.113 1.00 89.94 108 GLN A CA 1
ATOM 761 C C . GLN A 1 108 ? 1.813 -7.592 -2.505 1.00 89.94 108 GLN A C 1
ATOM 763 O O . GLN A 1 108 ? 2.531 -7.800 -1.527 1.00 89.94 108 GLN A O 1
ATOM 768 N N . MET A 1 109 ? 1.693 -6.368 -3.025 1.00 91.50 109 MET A N 1
ATOM 769 C CA . MET A 1 109 ? 2.379 -5.217 -2.425 1.00 91.50 109 MET A CA 1
ATOM 770 C C . MET A 1 109 ? 1.888 -4.937 -0.993 1.00 91.50 109 MET A C 1
ATOM 772 O O . MET A 1 109 ? 2.693 -4.534 -0.150 1.00 91.50 109 MET A O 1
ATOM 776 N N . ALA A 1 110 ? 0.609 -5.200 -0.696 1.00 92.88 110 ALA A N 1
ATOM 777 C CA . ALA A 1 110 ? 0.039 -5.033 0.638 1.00 92.88 110 ALA A CA 1
ATOM 778 C C . ALA A 1 110 ? 0.743 -5.911 1.686 1.00 92.88 110 ALA A C 1
ATOM 780 O O . ALA A 1 110 ? 1.003 -5.435 2.786 1.00 92.88 110 ALA A O 1
ATOM 781 N N . TYR A 1 111 ? 1.137 -7.139 1.329 1.00 94.19 111 TYR A N 1
ATOM 782 C CA . TYR A 1 111 ? 1.929 -7.999 2.211 1.00 94.19 111 TYR A CA 1
ATOM 783 C C . TYR A 1 111 ? 3.295 -7.392 2.521 1.00 94.19 111 TYR A C 1
ATOM 785 O O . TYR A 1 111 ? 3.723 -7.366 3.667 1.00 94.19 111 TYR A O 1
ATOM 793 N N . VAL A 1 112 ? 3.994 -6.842 1.529 1.00 93.00 112 VAL A N 1
ATOM 794 C CA . VAL A 1 112 ? 5.307 -6.226 1.784 1.00 93.00 112 VAL A CA 1
ATOM 795 C C . VAL A 1 112 ? 5.181 -5.022 2.728 1.00 93.00 112 VAL A C 1
ATOM 797 O O . VAL A 1 112 ? 6.018 -4.854 3.610 1.00 93.00 112 VAL A O 1
ATOM 800 N N . HIS A 1 113 ? 4.106 -4.241 2.604 1.00 94.44 113 HIS A N 1
ATOM 801 C CA . HIS A 1 113 ? 3.801 -3.125 3.506 1.00 94.44 113 HIS A CA 1
ATOM 802 C C . HIS A 1 113 ? 3.382 -3.591 4.910 1.00 94.44 113 HIS A C 1
ATOM 804 O O . HIS A 1 113 ? 3.718 -2.943 5.904 1.00 94.44 113 HIS A O 1
ATOM 810 N N . GLN A 1 114 ? 2.734 -4.754 5.021 1.00 95.00 114 GLN A N 1
ATOM 811 C CA . GLN A 1 114 ? 2.446 -5.378 6.314 1.00 95.00 114 GLN A CA 1
ATOM 812 C C . GLN A 1 114 ? 3.736 -5.621 7.109 1.00 95.00 114 GLN A C 1
ATOM 814 O O . GLN A 1 114 ? 3.783 -5.383 8.312 1.00 95.00 114 GLN A O 1
ATOM 819 N N . LEU A 1 115 ? 4.810 -6.050 6.432 1.00 95.12 115 LEU A N 1
ATOM 820 C CA . LEU A 1 115 ? 6.094 -6.357 7.070 1.00 95.12 115 LEU A CA 1
ATOM 821 C C . LEU A 1 115 ? 6.781 -5.115 7.656 1.00 95.12 115 LEU A C 1
ATOM 823 O O . LEU A 1 115 ? 7.708 -5.253 8.454 1.00 95.12 115 LEU A O 1
ATOM 827 N N . THR A 1 116 ? 6.334 -3.921 7.266 1.00 93.25 116 THR A N 1
ATOM 828 C CA . THR A 1 116 ? 6.791 -2.626 7.777 1.00 93.25 116 THR A CA 1
ATOM 829 C C . THR A 1 116 ? 5.719 -1.934 8.622 1.00 93.25 116 THR A C 1
ATOM 831 O O . THR A 1 116 ? 5.673 -0.707 8.672 1.00 93.25 116 THR A O 1
ATOM 834 N N . ASP A 1 117 ? 4.833 -2.712 9.254 1.00 91.88 117 ASP A N 1
ATOM 835 C CA . ASP A 1 117 ? 3.766 -2.245 10.149 1.00 91.88 117 ASP A CA 1
ATOM 836 C C . ASP A 1 117 ? 2.784 -1.246 9.495 1.00 91.88 117 ASP A C 1
ATOM 838 O O . ASP A 1 117 ? 2.132 -0.457 10.181 1.00 91.88 117 ASP A O 1
ATOM 842 N N . THR A 1 118 ? 2.658 -1.259 8.162 1.00 92.06 118 THR A N 1
ATOM 843 C CA . THR A 1 118 ? 1.743 -0.366 7.438 1.00 92.06 118 THR A CA 1
ATOM 844 C C . THR A 1 118 ? 0.347 -0.970 7.358 1.00 92.06 118 THR A C 1
ATOM 846 O O . THR A 1 118 ? 0.117 -1.942 6.653 1.00 92.06 118 THR A O 1
ATOM 849 N N . THR A 1 119 ? -0.600 -0.359 8.056 1.00 91.38 119 THR A N 1
ATOM 850 C CA . THR A 1 119 ? -2.012 -0.751 8.141 1.00 91.38 119 THR A CA 1
ATOM 851 C C . THR A 1 119 ? -2.842 -0.302 6.931 1.00 91.38 119 THR A C 1
ATOM 853 O O . THR A 1 119 ? -2.463 0.598 6.181 1.00 91.38 119 THR A O 1
ATOM 856 N N . CYS A 1 120 ? -4.039 -0.879 6.774 1.00 89.38 120 CYS A N 1
ATOM 857 C CA . CYS A 1 120 ? -4.949 -0.591 5.660 1.00 89.38 120 CYS A CA 1
ATOM 858 C C . CYS A 1 120 ? -5.270 0.907 5.514 1.00 89.38 120 CYS A C 1
ATOM 860 O O . CYS A 1 120 ? -5.268 1.432 4.402 1.00 89.38 120 CYS A O 1
ATOM 862 N N . LEU A 1 121 ? -5.530 1.600 6.630 1.00 87.69 121 LEU A N 1
ATOM 863 C CA . LEU A 1 121 ? -5.980 2.999 6.631 1.00 87.69 121 LEU A CA 1
ATOM 864 C C . LEU A 1 121 ? -4.876 4.002 6.283 1.00 87.69 121 LEU A C 1
ATOM 866 O O . LEU A 1 121 ? -5.181 5.152 5.985 1.00 87.69 121 LEU A O 1
ATOM 870 N N . GLN A 1 122 ? -3.609 3.577 6.276 1.00 88.19 122 GLN A N 1
ATOM 871 C CA . GLN A 1 122 ? -2.509 4.422 5.806 1.00 88.19 122 GLN A CA 1
ATOM 872 C C . GLN A 1 122 ? -2.526 4.593 4.280 1.00 88.19 122 GLN A C 1
ATOM 874 O O . GLN A 1 122 ? -1.971 5.565 3.778 1.00 88.19 122 GLN A O 1
ATOM 879 N N . CYS A 1 123 ? -3.198 3.695 3.547 1.00 87.62 123 CYS A N 1
ATOM 880 C CA . CYS A 1 123 ? -3.464 3.844 2.111 1.00 87.62 123 CYS A CA 1
ATOM 881 C C . CYS A 1 123 ? -4.948 4.126 1.815 1.00 87.62 123 CYS A C 1
ATOM 883 O O . CYS A 1 123 ? -5.269 4.837 0.867 1.00 87.62 123 CYS A O 1
ATOM 885 N N . HIS A 1 124 ? -5.856 3.588 2.633 1.00 85.88 124 HIS A N 1
ATOM 886 C CA . HIS A 1 124 ? -7.302 3.788 2.541 1.00 85.88 124 HIS A CA 1
ATOM 887 C C . HIS A 1 124 ? -7.783 4.796 3.582 1.00 85.88 124 HIS A C 1
ATOM 889 O O . HIS A 1 124 ? -8.476 4.430 4.533 1.00 85.88 124 HIS A O 1
ATOM 895 N N . GLU A 1 125 ? -7.410 6.066 3.417 1.00 78.94 125 GLU A N 1
ATOM 896 C CA . GLU A 1 125 ? -7.866 7.112 4.331 1.00 78.94 125 GLU A CA 1
ATOM 897 C C . GLU A 1 125 ? -9.406 7.202 4.307 1.00 78.94 125 GLU A C 1
ATOM 899 O O . GLU A 1 125 ? -9.996 7.461 3.252 1.00 78.94 125 GLU A O 1
ATOM 904 N N . PRO A 1 126 ? -10.087 6.989 5.445 1.00 71.56 126 PRO A N 1
ATOM 905 C CA . PRO A 1 126 ? -11.536 6.919 5.466 1.00 71.56 126 PRO A CA 1
ATOM 906 C C . PRO A 1 126 ? -12.128 8.332 5.461 1.00 71.56 126 PRO A C 1
ATOM 908 O O . PRO A 1 126 ? -12.060 9.056 6.456 1.00 71.56 126 PRO A O 1
ATOM 911 N N . LYS A 1 127 ? -12.788 8.732 4.371 1.00 72.25 127 LYS A N 1
ATOM 912 C CA . LYS A 1 127 ? -13.488 10.024 4.318 1.00 72.25 127 LYS A CA 1
ATOM 913 C C . LYS A 1 127 ? -14.883 9.919 4.929 1.00 72.25 127 LYS A C 1
ATOM 915 O O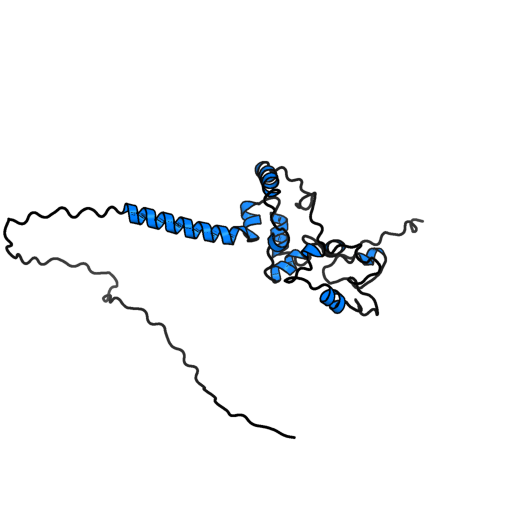 . LYS A 1 127 ? -15.663 9.025 4.612 1.00 72.25 127 LYS A O 1
ATOM 920 N N . LEU A 1 128 ? -15.206 10.833 5.843 1.00 66.38 128 LEU A N 1
ATOM 921 C CA . LEU A 1 128 ? -16.437 10.787 6.649 1.00 66.38 128 LEU A CA 1
ATOM 922 C C . LEU A 1 128 ? -17.735 10.833 5.820 1.00 66.38 128 LEU A C 1
ATOM 924 O O . LEU A 1 128 ? -18.762 10.320 6.260 1.00 66.38 128 LEU A O 1
ATOM 928 N N . ASP A 1 129 ? -17.715 11.462 4.648 1.00 60.91 129 ASP A N 1
ATOM 929 C CA . ASP A 1 129 ? -18.847 11.560 3.724 1.00 60.91 129 ASP A CA 1
ATOM 930 C C . ASP A 1 129 ? -19.056 10.287 2.889 1.00 60.91 129 ASP A C 1
ATOM 932 O O . ASP A 1 129 ? -20.200 9.933 2.591 1.00 60.91 129 ASP A O 1
ATOM 936 N N . GLU A 1 130 ? -17.983 9.557 2.587 1.00 66.25 130 GLU A N 1
ATOM 937 C CA . GLU A 1 130 ? -18.017 8.270 1.879 1.00 66.25 130 GLU A CA 1
ATOM 938 C C . GLU A 1 130 ? -18.516 7.134 2.805 1.00 66.25 130 GLU A C 1
ATOM 940 O O . GLU A 1 130 ? -19.319 6.290 2.391 1.00 66.25 130 GLU A O 1
ATOM 945 N N . GLN A 1 131 ? -18.195 7.203 4.104 1.00 67.31 131 GLN A N 1
ATOM 946 C CA . GLN A 1 131 ? -18.561 6.198 5.118 1.00 67.31 131 GLN A CA 1
ATOM 947 C C . GLN A 1 131 ? -20.076 5.951 5.275 1.00 67.31 131 GLN A C 1
ATOM 949 O O . GLN A 1 131 ? -20.491 4.844 5.622 1.00 67.31 131 GLN A O 1
ATOM 954 N N . ILE A 1 132 ? -20.940 6.946 5.022 1.00 73.50 132 ILE A N 1
ATOM 955 C CA . ILE A 1 132 ? -22.403 6.758 5.134 1.00 73.50 132 ILE A CA 1
ATOM 956 C C . ILE A 1 132 ? -22.925 5.863 4.003 1.00 73.50 132 ILE A C 1
ATOM 958 O O . ILE A 1 132 ? -23.795 5.017 4.227 1.00 73.50 132 ILE A O 1
ATOM 962 N N . GLY A 1 133 ? -22.404 6.045 2.787 1.00 71.31 133 GLY A N 1
ATOM 963 C CA . GLY A 1 133 ? -22.768 5.223 1.635 1.00 71.31 133 GLY A CA 1
ATOM 964 C C . GLY A 1 133 ? -22.285 3.785 1.803 1.00 71.31 133 GLY A C 1
ATOM 965 O O . GLY A 1 133 ? -23.064 2.850 1.616 1.00 71.31 133 GLY A O 1
ATOM 966 N N . GLU A 1 134 ? -21.040 3.618 2.245 1.00 73.12 134 GLU A N 1
ATOM 967 C CA . GLU A 1 134 ? -20.426 2.314 2.516 1.00 73.12 134 GLU A CA 1
ATOM 968 C C . GLU A 1 134 ? -21.161 1.545 3.615 1.00 73.12 134 GLU A C 1
ATOM 970 O O . GLU A 1 134 ? -21.464 0.365 3.444 1.00 73.12 134 GLU A O 1
ATOM 975 N N . ALA A 1 135 ? -21.555 2.215 4.702 1.00 76.56 135 ALA A N 1
ATOM 976 C CA . ALA A 1 135 ? -22.339 1.586 5.762 1.00 76.56 135 ALA A CA 1
ATOM 977 C C . ALA A 1 135 ? -23.694 1.060 5.251 1.00 76.56 135 ALA A C 1
ATOM 979 O O . ALA A 1 135 ? -24.144 -0.008 5.664 1.00 76.56 135 ALA A O 1
ATOM 980 N N . LEU A 1 136 ? -24.353 1.778 4.334 1.00 79.00 136 LEU A N 1
ATOM 981 C CA . LEU A 1 136 ? -25.625 1.344 3.744 1.00 79.00 136 LEU A CA 1
ATOM 982 C C . LEU A 1 136 ? -25.466 0.181 2.758 1.00 79.00 136 LEU A C 1
ATOM 984 O O . LEU A 1 136 ? -26.374 -0.645 2.660 1.00 79.00 136 LEU A O 1
ATOM 988 N N . VAL A 1 137 ? -24.367 0.132 2.004 1.00 78.50 137 VAL A N 1
ATOM 989 C CA . VAL A 1 137 ? -23.986 -1.016 1.158 1.00 78.50 137 VAL A CA 1
ATOM 990 C C . VAL A 1 137 ? -23.721 -2.232 2.046 1.00 78.50 137 VAL A C 1
ATOM 992 O O . VAL A 1 137 ? -24.319 -3.287 1.839 1.00 78.50 137 VAL A O 1
ATOM 995 N N . TRP A 1 138 ? -22.947 -2.048 3.119 1.00 77.88 138 TRP A N 1
ATOM 996 C CA . TRP A 1 138 ? -22.601 -3.103 4.069 1.00 77.88 138 TRP A CA 1
ATOM 997 C C . TRP A 1 138 ? -23.811 -3.690 4.795 1.00 77.88 138 TRP A C 1
ATOM 999 O O . TRP A 1 138 ? -24.009 -4.900 4.773 1.00 77.88 138 TRP A O 1
ATOM 1009 N N . VAL A 1 139 ? -24.702 -2.856 5.342 1.00 82.12 139 VAL A N 1
ATOM 1010 C CA . VAL A 1 139 ? -25.931 -3.340 6.004 1.00 82.12 139 VAL A CA 1
ATOM 1011 C C . VAL A 1 139 ? -26.844 -4.108 5.039 1.00 82.12 139 VAL A C 1
ATOM 1013 O O . VAL A 1 139 ? -27.573 -5.007 5.461 1.00 82.12 139 VAL A O 1
ATOM 1016 N N . ARG A 1 140 ? -26.844 -3.750 3.750 1.00 83.88 140 ARG A N 1
ATOM 1017 C CA . ARG A 1 140 ? -27.660 -4.418 2.725 1.00 83.88 140 ARG A CA 1
ATOM 1018 C C . ARG A 1 140 ? -26.980 -5.646 2.119 1.00 83.88 140 ARG A C 1
ATOM 1020 O O . ARG A 1 140 ? -27.677 -6.422 1.469 1.00 83.88 140 ARG A O 1
ATOM 1027 N N . GLY A 1 141 ? -25.672 -5.812 2.319 1.00 78.44 141 GLY A N 1
ATOM 1028 C CA . GLY A 1 141 ? -24.867 -6.855 1.689 1.00 78.44 141 GLY A CA 1
ATOM 1029 C C . GLY A 1 141 ? -24.845 -6.766 0.160 1.00 78.44 141 GLY A C 1
ATOM 1030 O O . GLY A 1 141 ? -24.766 -7.801 -0.494 1.00 78.44 141 GLY A O 1
ATOM 1031 N N . ASP A 1 142 ? -24.971 -5.571 -0.437 1.00 80.62 142 ASP A N 1
ATOM 1032 C CA . ASP A 1 142 ? -25.058 -5.405 -1.903 1.00 80.62 142 ASP A CA 1
ATOM 1033 C C . ASP A 1 142 ? -23.690 -5.263 -2.600 1.00 80.62 142 ASP A C 1
ATOM 1035 O O . ASP A 1 142 ? -23.535 -4.522 -3.570 1.00 80.62 142 ASP A O 1
ATOM 1039 N N . PHE A 1 143 ? -22.693 -6.016 -2.131 1.00 80.56 143 PHE A N 1
ATOM 1040 C CA . PHE A 1 143 ? -21.359 -6.054 -2.728 1.00 80.56 143 PHE A CA 1
ATOM 1041 C C . PHE A 1 143 ? -21.354 -6.857 -4.033 1.00 80.56 143 PHE A C 1
ATOM 1043 O O . PHE A 1 143 ? -21.791 -8.006 -4.080 1.00 80.56 143 PHE A O 1
ATOM 1050 N N . ALA A 1 144 ? -20.809 -6.275 -5.101 1.00 81.31 144 ALA A N 1
ATOM 1051 C CA . ALA A 1 144 ? -20.495 -7.025 -6.310 1.00 81.31 144 ALA A CA 1
ATOM 1052 C C . ALA A 1 144 ? -19.114 -7.673 -6.149 1.00 81.31 144 ALA A C 1
ATOM 1054 O O . ALA A 1 144 ? -18.114 -6.960 -6.054 1.00 81.31 144 ALA A O 1
ATOM 1055 N N . LEU A 1 145 ? -19.062 -9.006 -6.134 1.00 84.00 145 LEU A N 1
ATOM 1056 C CA . LEU A 1 145 ? -17.822 -9.781 -6.062 1.00 84.00 145 LEU A CA 1
ATOM 1057 C C . LEU A 1 145 ? -17.499 -10.438 -7.409 1.00 84.00 145 LEU A C 1
ATOM 1059 O O . LEU A 1 145 ? -18.401 -10.836 -8.151 1.00 84.00 145 LEU A O 1
ATOM 1063 N N . GLY A 1 146 ? -16.210 -10.528 -7.721 1.00 82.44 146 GLY A N 1
ATOM 1064 C CA . GLY A 1 146 ? -15.674 -11.336 -8.809 1.00 82.44 146 GLY A CA 1
ATOM 1065 C C . GLY A 1 146 ? -15.601 -12.821 -8.444 1.00 82.44 146 GLY A C 1
ATOM 1066 O O . GLY A 1 146 ? -15.860 -13.226 -7.311 1.00 82.44 146 GLY A O 1
ATOM 1067 N N . GLU A 1 147 ? -15.217 -13.650 -9.417 1.00 82.50 147 GLU A N 1
ATOM 1068 C CA . GLU A 1 147 ? -15.006 -15.095 -9.214 1.00 82.50 147 GLU A CA 1
ATOM 1069 C C . GLU A 1 147 ? -13.851 -15.402 -8.244 1.00 82.50 147 GLU A C 1
ATOM 1071 O O . GLU A 1 147 ? -13.781 -16.492 -7.683 1.00 82.50 147 GLU A O 1
ATOM 1076 N N . ASP A 1 148 ? -12.962 -14.435 -8.031 1.00 77.88 148 ASP A N 1
ATOM 1077 C CA . ASP A 1 148 ? -11.824 -14.476 -7.114 1.00 77.88 148 ASP A CA 1
ATOM 1078 C C . ASP A 1 148 ? -12.175 -14.027 -5.682 1.00 77.88 148 ASP A C 1
ATOM 1080 O O . ASP A 1 148 ? -11.283 -13.903 -4.843 1.00 77.88 148 ASP A O 1
ATOM 1084 N N . GLY A 1 149 ? -13.457 -13.767 -5.395 1.00 79.88 149 GLY A N 1
ATOM 1085 C CA . GLY A 1 149 ? -13.929 -13.322 -4.080 1.00 79.88 149 GLY A CA 1
ATOM 1086 C C . GLY A 1 149 ? -13.562 -11.875 -3.736 1.00 79.88 149 GLY A C 1
ATOM 1087 O O . GLY A 1 149 ? -13.797 -11.440 -2.611 1.00 79.88 149 GLY A O 1
ATOM 1088 N N . LYS A 1 150 ? -13.004 -11.119 -4.689 1.00 84.69 150 LYS A N 1
ATOM 1089 C CA . LYS A 1 150 ? -12.647 -9.703 -4.533 1.00 84.69 150 LYS A CA 1
ATOM 1090 C C . LYS A 1 150 ? -13.762 -8.805 -5.061 1.00 84.69 150 LYS A C 1
ATOM 1092 O O . LYS A 1 150 ? -14.605 -9.233 -5.844 1.00 84.69 150 LYS A O 1
ATOM 1097 N N . LEU A 1 151 ? -13.778 -7.538 -4.652 1.00 84.56 151 LEU A N 1
ATOM 1098 C CA . LEU A 1 151 ? -14.724 -6.545 -5.166 1.00 84.56 151 LEU A CA 1
ATOM 1099 C C . LEU A 1 151 ? -14.567 -6.385 -6.686 1.00 84.56 151 LEU A C 1
ATOM 1101 O O . LEU A 1 151 ? -13.483 -6.084 -7.182 1.00 84.56 151 LEU A O 1
ATOM 1105 N N . ALA A 1 152 ? -15.674 -6.524 -7.420 1.00 75.44 152 ALA A N 1
ATOM 1106 C CA . ALA A 1 152 ? -15.717 -6.457 -8.884 1.00 75.44 152 ALA A CA 1
ATOM 1107 C C . ALA A 1 152 ? -15.331 -5.075 -9.447 1.00 75.44 152 ALA A C 1
ATOM 1109 O O . ALA A 1 152 ? -14.979 -4.946 -10.619 1.00 75.44 152 ALA A O 1
ATOM 1110 N N . THR A 1 153 ? -15.390 -4.033 -8.618 1.00 62.78 153 THR A N 1
ATOM 1111 C CA . THR A 1 153 ? -14.899 -2.689 -8.930 1.00 62.78 153 THR A CA 1
ATOM 1112 C C . THR A 1 153 ? -13.876 -2.274 -7.883 1.00 62.78 153 THR A C 1
ATOM 1114 O O . THR A 1 153 ? -14.243 -1.948 -6.755 1.00 62.78 153 THR A O 1
ATOM 1117 N N . VAL A 1 154 ? -12.597 -2.259 -8.258 1.00 61.38 154 VAL A N 1
ATOM 1118 C CA . VAL A 1 154 ? -11.512 -1.751 -7.408 1.00 61.38 154 VAL A CA 1
ATOM 1119 C C . VAL A 1 154 ? -11.247 -0.294 -7.792 1.00 61.38 154 VAL A C 1
ATOM 1121 O O . VAL A 1 154 ? -10.909 0.002 -8.937 1.00 61.38 154 VAL A O 1
ATOM 1124 N N . GLY A 1 155 ? -11.492 0.624 -6.854 1.00 55.12 155 GLY A N 1
ATOM 1125 C CA . GLY A 1 155 ? -11.632 2.059 -7.130 1.00 55.12 155 GLY A CA 1
ATOM 1126 C C . GLY A 1 155 ? -10.439 2.951 -6.784 1.00 55.12 155 GLY A C 1
ATOM 1127 O O . GLY A 1 155 ? -10.532 4.156 -6.998 1.00 55.12 155 GLY A O 1
ATOM 1128 N N . VAL A 1 156 ? -9.328 2.418 -6.272 1.00 61.16 156 VAL A N 1
ATOM 1129 C CA . VAL A 1 156 ? -8.186 3.252 -5.862 1.00 61.16 156 VAL A CA 1
ATOM 1130 C C . VAL A 1 156 ? -7.072 3.155 -6.899 1.00 61.16 156 VAL A C 1
ATOM 1132 O O . VAL A 1 156 ? -6.433 2.116 -7.053 1.00 61.16 156 VAL A O 1
ATOM 1135 N N . ARG A 1 157 ? -6.842 4.252 -7.628 1.00 66.75 157 ARG A N 1
ATOM 1136 C CA . ARG A 1 157 ? -5.582 4.469 -8.348 1.00 66.75 157 ARG A CA 1
ATOM 1137 C C . ARG A 1 157 ? -4.539 4.830 -7.294 1.00 66.75 157 ARG A C 1
ATOM 1139 O O . ARG A 1 157 ? -4.707 5.823 -6.597 1.00 66.75 157 ARG A O 1
ATOM 1146 N N . ALA A 1 158 ? -3.500 4.012 -7.157 1.00 82.44 158 ALA A N 1
ATOM 1147 C CA . ALA A 1 158 ? -2.345 4.353 -6.334 1.00 82.44 158 ALA A CA 1
ATOM 1148 C C . ALA A 1 158 ? -1.446 5.279 -7.153 1.00 82.44 158 ALA A C 1
ATOM 1150 O O . ALA A 1 158 ? -0.750 4.799 -8.053 1.00 82.44 158 ALA A O 1
ATOM 1151 N N . ASP A 1 159 ? -1.529 6.579 -6.888 1.00 87.00 159 ASP A N 1
ATOM 1152 C CA . ASP A 1 159 ? -0.692 7.606 -7.500 1.00 87.00 159 ASP A CA 1
ATOM 1153 C C . ASP A 1 159 ? 0.403 8.087 -6.531 1.00 87.00 159 ASP A C 1
ATOM 1155 O O . ASP A 1 159 ? 0.550 7.601 -5.403 1.00 87.00 159 ASP A O 1
ATOM 1159 N N . THR A 1 160 ? 1.195 9.060 -6.975 1.00 88.31 160 THR A N 1
ATOM 1160 C CA . THR A 1 160 ? 2.287 9.619 -6.175 1.00 88.31 160 THR A CA 1
ATOM 1161 C C . THR A 1 160 ? 1.803 10.304 -4.899 1.00 88.31 160 THR A C 1
ATOM 1163 O O . THR A 1 160 ? 2.550 10.333 -3.929 1.00 88.31 160 THR A O 1
ATOM 1166 N N . SER A 1 161 ? 0.570 10.813 -4.845 1.00 87.56 161 SER A N 1
ATOM 1167 C CA . SER A 1 161 ? 0.037 11.439 -3.631 1.00 87.56 161 SER A CA 1
ATOM 1168 C C . SER A 1 161 ? -0.253 10.423 -2.528 1.00 87.56 161 SER A C 1
ATOM 1170 O O . SER A 1 161 ? -0.134 10.757 -1.352 1.00 87.56 161 SER A O 1
ATOM 1172 N N . MET A 1 162 ? -0.566 9.179 -2.903 1.00 89.44 162 MET A N 1
ATOM 1173 C CA . MET A 1 162 ? -0.755 8.081 -1.959 1.00 89.44 162 MET A CA 1
ATOM 1174 C C . MET A 1 162 ? 0.581 7.465 -1.529 1.00 89.44 162 MET A C 1
ATOM 1176 O O . MET A 1 162 ? 0.786 7.190 -0.351 1.00 89.44 162 MET A O 1
ATOM 1180 N N . CYS A 1 163 ? 1.493 7.231 -2.477 1.00 91.62 163 CYS A N 1
ATOM 1181 C CA . CYS A 1 163 ? 2.709 6.453 -2.225 1.00 91.62 163 CYS A CA 1
ATOM 1182 C C . CYS A 1 163 ? 3.925 7.306 -1.833 1.00 91.62 163 CYS A C 1
ATOM 1184 O O . CYS A 1 163 ? 4.752 6.866 -1.035 1.00 91.62 163 CYS A O 1
ATOM 1186 N N . ALA A 1 164 ? 4.056 8.508 -2.395 1.00 90.94 164 ALA A N 1
ATOM 1187 C CA . ALA A 1 164 ? 5.243 9.350 -2.259 1.00 90.94 164 ALA A CA 1
ATOM 1188 C C . ALA A 1 164 ? 5.045 10.506 -1.269 1.00 90.94 164 ALA A C 1
ATOM 1190 O O . ALA A 1 164 ? 5.277 11.679 -1.576 1.00 90.94 164 ALA A O 1
ATOM 1191 N N . THR A 1 165 ? 4.566 10.169 -0.072 1.00 89.06 165 THR A N 1
ATOM 1192 C CA . THR A 1 165 ? 4.462 11.100 1.057 1.00 89.06 165 THR A CA 1
ATOM 1193 C C . THR A 1 165 ? 5.778 11.150 1.842 1.00 89.06 165 THR A C 1
ATOM 1195 O O . THR A 1 165 ? 6.643 10.290 1.686 1.00 89.06 165 THR A O 1
ATOM 1198 N N . ALA A 1 166 ? 5.939 12.162 2.703 1.00 86.38 166 ALA A N 1
ATOM 1199 C CA . ALA A 1 166 ? 7.186 12.402 3.439 1.00 86.38 166 ALA A CA 1
ATOM 1200 C C . ALA A 1 166 ? 7.630 11.232 4.340 1.00 86.38 166 ALA A C 1
ATOM 1202 O O . ALA A 1 166 ? 8.821 11.100 4.605 1.00 86.38 166 ALA A O 1
ATOM 1203 N N . ASP A 1 167 ? 6.688 10.400 4.788 1.00 87.44 167 ASP A N 1
ATOM 1204 C CA . ASP A 1 167 ? 6.944 9.264 5.680 1.00 87.44 167 ASP A CA 1
ATOM 1205 C C . ASP A 1 167 ? 6.967 7.910 4.935 1.00 87.44 167 ASP A C 1
ATOM 1207 O O . ASP A 1 167 ? 7.108 6.865 5.570 1.00 87.44 167 ASP A O 1
ATOM 1211 N N . CYS A 1 168 ? 6.821 7.911 3.602 1.00 92.94 168 CYS A N 1
ATOM 1212 C CA . CYS A 1 168 ? 6.756 6.702 2.774 1.00 92.94 168 CYS A CA 1
ATOM 1213 C C . CYS A 1 168 ? 7.882 6.674 1.725 1.00 92.94 168 CYS A C 1
ATOM 1215 O O . CYS A 1 168 ? 9.033 6.420 2.074 1.00 92.94 168 CYS A O 1
ATOM 1217 N N . HIS A 1 169 ? 7.582 6.897 0.442 1.00 94.31 169 HIS A N 1
ATOM 1218 C CA . HIS A 1 169 ? 8.571 6.791 -0.633 1.00 94.31 169 HIS A CA 1
ATOM 1219 C C . HIS A 1 169 ? 9.052 8.157 -1.132 1.00 94.31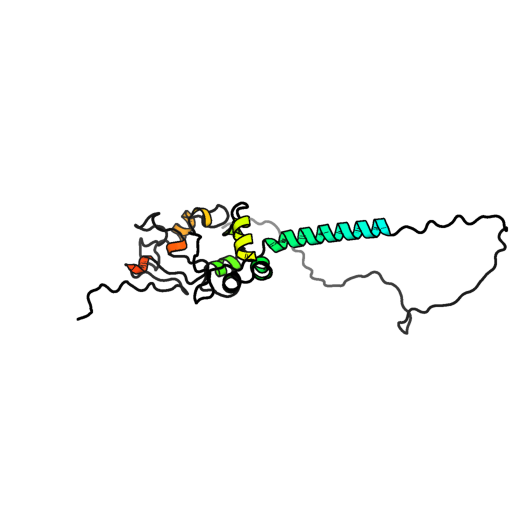 169 HIS A C 1
ATOM 1221 O O . HIS A 1 169 ? 8.276 8.931 -1.687 1.00 94.31 169 HIS A O 1
ATOM 1227 N N . ASP A 1 170 ? 10.355 8.428 -1.060 1.00 94.81 170 ASP A N 1
ATOM 1228 C CA . ASP A 1 170 ? 10.943 9.534 -1.820 1.00 94.81 170 ASP A CA 1
ATOM 1229 C C . ASP A 1 170 ? 11.165 9.104 -3.279 1.00 94.81 170 ASP A C 1
ATOM 1231 O O . ASP A 1 170 ? 11.902 8.156 -3.558 1.00 94.81 170 ASP A O 1
ATOM 1235 N N . LEU A 1 171 ? 10.525 9.787 -4.237 1.00 91.81 171 LEU A N 1
ATOM 1236 C CA . LEU A 1 171 ? 10.651 9.408 -5.650 1.00 91.81 171 LEU A CA 1
ATOM 1237 C C . LEU A 1 171 ? 12.076 9.563 -6.187 1.00 91.81 171 LEU A C 1
ATOM 1239 O O . LEU A 1 171 ? 12.462 8.805 -7.073 1.00 91.81 171 LEU A O 1
ATOM 1243 N N . GLY A 1 172 ? 12.859 10.516 -5.678 1.00 93.44 172 GLY A N 1
ATOM 1244 C CA . GLY A 1 172 ? 14.249 10.686 -6.091 1.00 93.44 172 GLY A CA 1
ATOM 1245 C C . GLY A 1 172 ? 15.105 9.495 -5.668 1.00 93.44 172 GLY A C 1
ATOM 1246 O O . GLY A 1 172 ? 15.882 8.978 -6.469 1.00 93.44 172 GLY A O 1
ATOM 1247 N N . GLU A 1 173 ? 14.916 9.017 -4.439 1.00 95.94 173 GLU A N 1
ATOM 1248 C CA . GLU A 1 173 ? 15.580 7.816 -3.932 1.00 95.94 173 GLU A CA 1
ATOM 1249 C C . GLU A 1 173 ? 15.131 6.554 -4.673 1.00 95.94 173 GLU A C 1
ATOM 1251 O O . GLU A 1 173 ? 15.972 5.730 -5.027 1.00 95.94 173 GLU A O 1
ATOM 1256 N N . VAL A 1 174 ? 13.836 6.416 -4.978 1.00 94.75 174 VAL A N 1
ATOM 1257 C CA . VAL A 1 174 ? 13.309 5.282 -5.759 1.00 94.75 174 VAL A CA 1
ATOM 1258 C C . VAL A 1 174 ? 13.905 5.254 -7.169 1.00 94.75 174 VAL A C 1
ATOM 1260 O O . VAL A 1 174 ? 14.365 4.204 -7.627 1.00 94.75 174 VAL A O 1
ATOM 1263 N N . VAL A 1 175 ? 13.951 6.403 -7.850 1.00 95.12 175 VAL A N 1
ATOM 1264 C CA . VAL A 1 175 ? 14.585 6.529 -9.169 1.00 95.12 175 VAL A CA 1
ATOM 1265 C C . VAL A 1 175 ? 16.065 6.166 -9.079 1.00 95.12 175 VAL A C 1
ATOM 1267 O O . VAL A 1 175 ? 16.528 5.330 -9.850 1.00 95.12 175 VAL A O 1
ATOM 1270 N N . ALA A 1 176 ? 16.801 6.711 -8.109 1.00 96.94 176 ALA A N 1
ATOM 1271 C CA . ALA A 1 176 ? 18.221 6.408 -7.937 1.00 96.94 176 ALA A CA 1
ATOM 1272 C C . ALA A 1 176 ? 18.478 4.921 -7.632 1.00 96.94 176 ALA A C 1
ATOM 1274 O O . ALA A 1 176 ? 19.409 4.327 -8.170 1.00 96.94 176 ALA A O 1
ATOM 1275 N N . ALA A 1 177 ? 17.635 4.292 -6.809 1.00 96.19 177 ALA A N 1
ATOM 1276 C CA . ALA A 1 177 ? 17.761 2.883 -6.438 1.00 96.19 177 ALA A CA 1
ATOM 1277 C C . ALA A 1 177 ? 17.479 1.915 -7.598 1.00 96.19 177 ALA A C 1
ATOM 1279 O O . ALA A 1 177 ? 17.853 0.745 -7.530 1.00 96.19 177 ALA A O 1
ATOM 1280 N N . THR A 1 178 ? 16.811 2.390 -8.648 1.00 95.62 178 THR A N 1
ATOM 1281 C CA . THR A 1 178 ? 16.420 1.587 -9.812 1.00 95.62 178 THR A CA 1
ATOM 1282 C C . THR A 1 178 ? 17.126 2.006 -11.098 1.00 95.62 178 THR A C 1
ATOM 1284 O O . THR A 1 178 ? 16.732 1.591 -12.189 1.00 95.62 178 THR A O 1
ATOM 1287 N N . GLU A 1 179 ? 18.199 2.792 -10.975 1.00 96.38 179 GLU A N 1
ATOM 1288 C CA . GLU A 1 179 ? 19.076 3.138 -12.086 1.00 96.38 179 GLU A CA 1
ATOM 1289 C C . GLU A 1 179 ? 19.738 1.885 -12.676 1.00 96.38 179 GLU A C 1
ATOM 1291 O O . GLU A 1 179 ? 20.200 0.997 -11.956 1.00 96.38 179 GLU A O 1
ATOM 1296 N N . ASN A 1 180 ? 19.821 1.842 -14.006 1.00 95.75 180 ASN A N 1
ATOM 1297 C CA . ASN A 1 180 ? 20.404 0.742 -14.769 1.00 95.75 180 ASN A CA 1
ATOM 1298 C C . ASN A 1 180 ? 19.757 -0.614 -14.445 1.00 95.75 180 ASN A C 1
ATOM 1300 O O . ASN A 1 180 ? 20.436 -1.612 -14.180 1.00 95.75 180 ASN A O 1
ATOM 1304 N N . TRP A 1 181 ? 18.425 -0.627 -14.418 1.00 95.88 181 TRP A N 1
ATOM 1305 C CA . TRP A 1 181 ? 17.616 -1.787 -14.070 1.00 95.88 181 TRP A CA 1
ATOM 1306 C C . TRP A 1 181 ? 18.006 -3.022 -14.890 1.00 95.88 181 TRP A C 1
ATOM 1308 O O . TRP A 1 181 ? 18.242 -2.938 -16.094 1.00 95.88 181 TRP A O 1
ATOM 1318 N N . GLY A 1 182 ? 18.110 -4.181 -14.232 1.00 92.56 182 GLY A N 1
ATOM 1319 C CA . GLY A 1 182 ? 18.564 -5.419 -14.880 1.00 92.56 182 GLY A CA 1
ATOM 1320 C C . GLY A 1 182 ? 20.023 -5.389 -15.366 1.00 92.56 182 GLY A C 1
ATOM 1321 O O . GLY A 1 182 ? 20.449 -6.297 -16.073 1.00 92.56 182 GLY A O 1
ATOM 1322 N N . GLY A 1 183 ? 20.804 -4.367 -14.996 1.00 94.19 183 GLY A N 1
ATOM 1323 C CA . GLY A 1 183 ? 22.172 -4.161 -15.477 1.00 94.19 183 GLY A CA 1
ATOM 1324 C C . GLY A 1 183 ? 22.262 -3.454 -16.834 1.00 94.19 183 GLY A C 1
ATOM 1325 O O . GLY A 1 183 ? 2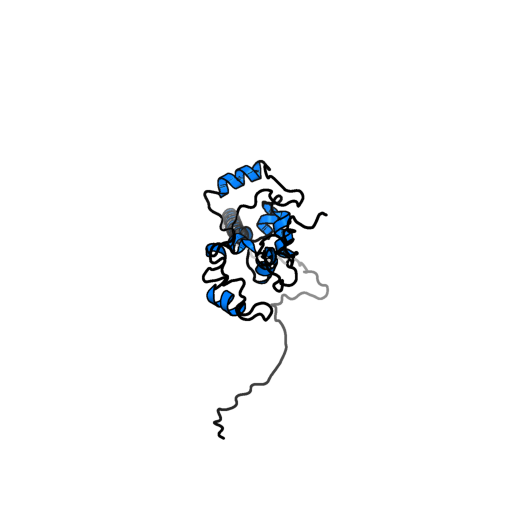3.347 -3.410 -17.417 1.00 94.19 183 GLY A O 1
ATOM 1326 N N . GLU A 1 184 ? 21.157 -2.909 -17.346 1.00 94.06 184 GLU A N 1
ATOM 1327 C CA . GLU A 1 184 ? 21.113 -2.203 -18.628 1.00 94.06 184 GLU A CA 1
ATOM 1328 C C . GLU A 1 184 ? 21.294 -0.693 -18.442 1.00 94.06 184 GLU A C 1
ATOM 1330 O O . GLU A 1 184 ? 20.469 -0.034 -17.814 1.00 94.06 184 GLU A O 1
ATOM 1335 N N . GLU A 1 185 ? 22.361 -0.123 -19.011 1.00 94.38 185 GLU A N 1
ATOM 1336 C CA . GLU A 1 185 ? 22.660 1.308 -18.881 1.00 94.38 185 GLU A CA 1
ATOM 1337 C C . GLU A 1 185 ? 21.511 2.189 -19.409 1.00 94.38 185 GLU A C 1
ATOM 1339 O O . GLU A 1 185 ? 21.077 2.051 -20.554 1.00 94.38 185 GLU A O 1
ATOM 1344 N N . GLY A 1 186 ? 21.033 3.115 -18.574 1.00 89.88 186 GLY A N 1
ATOM 1345 C CA . GLY A 1 186 ? 19.970 4.064 -18.912 1.00 89.88 186 GLY A CA 1
ATOM 1346 C C . GLY A 1 186 ? 18.543 3.512 -18.826 1.00 89.88 186 GLY A C 1
ATOM 1347 O O . GLY A 1 186 ? 17.600 4.254 -19.100 1.00 89.88 186 GLY A O 1
ATOM 1348 N N . VAL A 1 187 ? 18.352 2.246 -18.440 1.00 93.75 187 VAL A N 1
ATOM 1349 C CA . VAL A 1 187 ? 17.017 1.687 -18.184 1.00 93.75 187 VAL A CA 1
ATOM 1350 C C . VAL A 1 187 ? 16.609 1.981 -16.744 1.00 93.75 187 VAL A C 1
ATOM 1352 O O . VAL A 1 187 ? 17.309 1.608 -15.805 1.00 93.75 187 VAL A O 1
ATOM 1355 N N . ASN A 1 188 ? 15.458 2.632 -16.565 1.00 95.25 188 ASN A N 1
ATOM 1356 C CA . ASN A 1 188 ? 14.880 2.891 -15.252 1.00 95.25 188 ASN A CA 1
ATOM 1357 C C . ASN A 1 188 ? 13.338 2.815 -15.315 1.00 95.25 188 ASN A C 1
ATOM 1359 O O . ASN A 1 188 ? 12.720 3.603 -16.036 1.00 95.25 188 ASN A O 1
ATOM 1363 N N . PRO A 1 189 ? 12.682 1.890 -14.587 1.00 93.06 189 PRO A N 1
ATOM 1364 C CA . PRO A 1 189 ? 11.221 1.774 -14.590 1.00 93.06 189 PRO A CA 1
ATOM 1365 C C . PRO A 1 189 ? 10.509 2.979 -13.950 1.00 93.06 189 PRO A C 1
ATOM 1367 O O . PRO A 1 189 ? 9.343 3.219 -14.259 1.00 93.06 189 PRO A O 1
ATOM 1370 N N . HIS A 1 190 ? 11.199 3.753 -13.108 1.00 94.31 190 HIS A N 1
ATOM 1371 C CA . HIS A 1 190 ? 10.669 4.938 -12.426 1.00 94.31 190 HIS A CA 1
ATOM 1372 C C . HIS A 1 190 ? 11.090 6.263 -13.083 1.00 94.31 190 HIS A C 1
ATOM 1374 O O . HIS A 1 190 ? 10.581 7.315 -12.704 1.00 94.31 190 HIS A O 1
ATOM 1380 N N . ASP A 1 191 ? 11.966 6.218 -14.090 1.00 93.75 191 ASP A N 1
ATOM 1381 C CA . ASP A 1 191 ? 12.342 7.357 -14.936 1.00 93.75 191 ASP A CA 1
ATOM 1382 C C . ASP A 1 191 ? 12.342 6.928 -16.410 1.00 93.75 191 ASP A C 1
ATOM 1384 O O . ASP A 1 191 ? 13.374 6.670 -17.030 1.00 93.75 191 ASP A O 1
ATOM 1388 N N . SER A 1 192 ? 11.134 6.760 -16.955 1.00 90.44 192 SER A N 1
ATOM 1389 C CA . SER A 1 192 ? 10.923 6.225 -18.301 1.00 90.44 192 SER A CA 1
ATOM 1390 C C . SER A 1 192 ? 10.364 7.268 -19.266 1.00 90.44 192 SER A C 1
ATOM 1392 O O . SER A 1 192 ? 9.784 8.285 -18.883 1.00 90.44 192 SER A O 1
ATOM 1394 N N . HIS A 1 193 ? 10.435 6.964 -20.563 1.00 90.12 193 HIS A N 1
ATOM 1395 C CA . HIS A 1 193 ? 9.856 7.810 -21.609 1.00 90.12 193 HIS A CA 1
ATOM 1396 C C . HIS A 1 193 ? 8.316 7.899 -21.566 1.00 90.12 193 HIS A C 1
ATOM 1398 O O . HIS A 1 193 ? 7.738 8.699 -22.302 1.00 90.12 193 HIS A O 1
ATOM 1404 N N . GLN A 1 194 ? 7.639 7.071 -20.760 1.00 87.12 194 GLN A N 1
ATOM 1405 C CA . GLN A 1 194 ? 6.200 7.207 -20.502 1.00 87.12 194 GLN A CA 1
ATOM 1406 C C . GLN A 1 194 ? 5.906 8.378 -19.547 1.00 87.12 194 GLN A C 1
ATOM 1408 O O . GLN A 1 194 ? 4.771 8.857 -19.488 1.00 87.12 194 GLN A O 1
ATOM 1413 N N . GLY A 1 195 ? 6.930 8.874 -18.838 1.00 79.00 195 GLY A N 1
ATOM 1414 C CA . GLY A 1 195 ? 6.834 9.978 -17.890 1.00 79.00 195 GLY A CA 1
ATOM 1415 C C . GLY A 1 195 ? 5.746 9.748 -16.840 1.00 79.00 195 GLY A C 1
ATOM 1416 O O . GLY A 1 195 ? 5.488 8.623 -16.423 1.00 79.00 195 GLY A O 1
ATOM 1417 N N . TYR A 1 196 ? 5.048 10.822 -16.469 1.00 69.19 196 TYR A N 1
ATOM 1418 C CA . TYR A 1 196 ? 3.939 10.802 -15.505 1.00 69.19 196 TYR A CA 1
ATOM 1419 C C . TYR A 1 196 ? 2.627 10.213 -16.056 1.00 69.19 196 TYR A C 1
ATOM 1421 O O . TYR A 1 196 ? 1.569 10.414 -15.469 1.00 69.19 196 TYR A O 1
ATOM 1429 N N . GLY A 1 197 ? 2.657 9.544 -17.214 1.00 79.25 197 GLY A N 1
ATOM 1430 C CA . GLY A 1 197 ? 1.481 8.874 -17.775 1.00 79.25 197 GLY A CA 1
ATOM 1431 C C . GLY A 1 197 ? 1.119 7.564 -17.067 1.00 79.25 197 GLY A C 1
ATOM 1432 O O . GLY A 1 197 ? 0.056 7.010 -17.341 1.00 79.25 197 GLY A O 1
ATOM 1433 N N . LEU A 1 198 ? 1.996 7.069 -16.190 1.00 87.44 198 LEU A N 1
ATOM 1434 C CA . LEU A 1 198 ? 1.802 5.855 -15.406 1.00 87.44 198 LEU A CA 1
ATOM 1435 C C . LEU A 1 198 ? 1.730 6.205 -13.918 1.00 87.44 198 LEU A C 1
ATOM 1437 O O . LEU A 1 198 ? 2.660 6.788 -13.366 1.00 87.44 198 LEU A O 1
ATOM 1441 N N . ASP A 1 199 ? 0.642 5.793 -13.275 1.00 90.06 199 ASP A N 1
ATOM 1442 C CA . ASP A 1 199 ? 0.533 5.789 -11.815 1.00 90.06 199 ASP A CA 1
ATOM 1443 C C . ASP A 1 199 ? 1.280 4.577 -11.235 1.00 90.06 199 ASP A C 1
ATOM 1445 O O . ASP A 1 199 ? 1.483 3.580 -11.934 1.00 90.06 199 ASP A O 1
ATOM 1449 N N . CYS A 1 200 ? 1.621 4.606 -9.944 1.00 90.88 200 CYS A N 1
ATOM 1450 C CA . CYS A 1 200 ? 2.299 3.507 -9.242 1.00 90.88 200 CYS A CA 1
ATOM 1451 C C . CYS A 1 200 ? 1.549 2.171 -9.419 1.00 90.88 200 CYS A C 1
ATOM 1453 O O . CYS A 1 200 ? 2.152 1.136 -9.710 1.00 90.88 200 CYS A O 1
ATOM 1455 N N . SER A 1 201 ? 0.213 2.223 -9.341 1.00 88.94 201 SER A N 1
ATOM 1456 C CA . SER A 1 201 ? -0.690 1.078 -9.569 1.00 88.94 201 SER A CA 1
ATOM 1457 C C . SER A 1 201 ? -0.648 0.472 -10.976 1.00 88.94 201 SER A C 1
ATOM 1459 O O . SER A 1 201 ? -1.174 -0.621 -11.180 1.00 88.94 201 SER A O 1
ATOM 1461 N N . SER A 1 202 ? -0.013 1.132 -11.948 1.00 89.25 202 SER A N 1
ATOM 1462 C CA . SER A 1 202 ? 0.156 0.584 -13.302 1.00 89.25 202 SER A CA 1
ATOM 1463 C C . SER A 1 202 ? 1.079 -0.637 -13.317 1.00 89.25 202 SER A C 1
ATOM 1465 O O . SER A 1 202 ? 0.962 -1.470 -14.210 1.00 89.25 202 SER A O 1
ATOM 1467 N N . CYS A 1 203 ? 1.973 -0.747 -12.330 1.00 90.88 203 CYS A N 1
ATOM 1468 C CA . CYS A 1 203 ? 2.909 -1.863 -12.176 1.00 90.88 203 CYS A CA 1
ATOM 1469 C C . CYS A 1 203 ? 2.759 -2.543 -10.805 1.00 90.88 203 CYS A C 1
ATOM 1471 O O . CYS A 1 203 ? 2.722 -3.772 -10.715 1.00 90.88 203 CYS A O 1
ATOM 1473 N N . HIS A 1 204 ? 2.645 -1.746 -9.735 1.00 92.38 204 HIS A N 1
ATOM 1474 C CA . HIS A 1 204 ? 2.569 -2.220 -8.353 1.00 92.38 204 HIS A CA 1
ATOM 1475 C C . HIS A 1 204 ? 1.121 -2.509 -7.948 1.00 92.38 204 HIS A C 1
ATOM 1477 O O . HIS A 1 20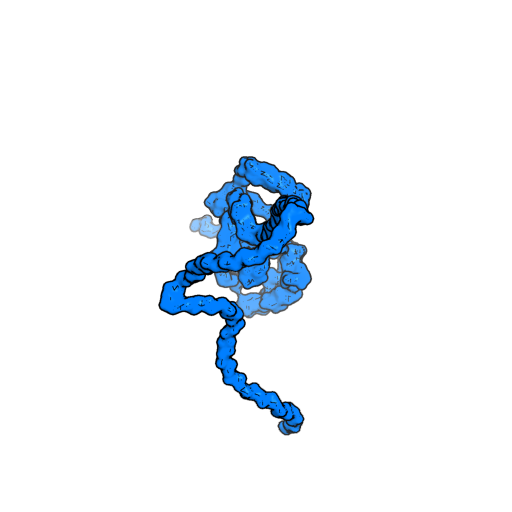4 ? 0.346 -1.602 -7.644 1.00 92.38 204 HIS A O 1
ATOM 1483 N N . THR A 1 205 ? 0.746 -3.786 -7.911 1.00 89.69 205 THR A N 1
ATOM 1484 C CA . THR A 1 205 ? -0.609 -4.208 -7.537 1.00 89.69 205 THR A CA 1
ATOM 1485 C C . THR A 1 205 ? -0.701 -4.429 -6.025 1.00 89.69 205 THR A C 1
ATOM 1487 O O . THR A 1 205 ? -0.045 -5.312 -5.477 1.00 89.69 205 THR A O 1
ATOM 1490 N N . ALA A 1 206 ? -1.527 -3.623 -5.345 1.00 90.06 206 ALA A N 1
ATOM 1491 C CA . ALA A 1 206 ? -1.705 -3.671 -3.888 1.00 90.06 206 ALA A CA 1
ATOM 1492 C C . ALA A 1 206 ? -2.233 -5.025 -3.403 1.00 90.06 206 ALA A C 1
ATOM 1494 O O . ALA A 1 206 ? -1.630 -5.648 -2.539 1.00 90.06 206 ALA A O 1
ATOM 1495 N N . HIS A 1 207 ? -3.326 -5.492 -4.008 1.00 90.19 207 HIS A N 1
ATOM 1496 C CA . HIS A 1 207 ? -4.054 -6.696 -3.601 1.00 90.19 207 HIS A CA 1
ATOM 1497 C C . HIS A 1 207 ? -4.031 -7.769 -4.692 1.00 90.19 207 HIS A C 1
ATOM 1499 O O . HIS A 1 207 ? -5.067 -8.304 -5.093 1.00 90.19 207 HIS A O 1
ATOM 1505 N N . GLY A 1 208 ? -2.851 -8.044 -5.237 1.00 87.81 208 GLY A N 1
ATOM 1506 C CA . GLY A 1 208 ? -2.646 -9.018 -6.303 1.00 87.81 208 GLY A CA 1
ATOM 1507 C C . GLY A 1 208 ? -1.213 -8.992 -6.816 1.00 87.81 208 GLY A C 1
ATOM 1508 O O . GLY A 1 208 ? -0.396 -8.199 -6.355 1.00 87.81 208 GLY A O 1
ATOM 1509 N N . GLN A 1 209 ? -0.926 -9.851 -7.788 1.00 89.62 209 GLN A N 1
ATOM 1510 C CA . GLN A 1 209 ? 0.414 -9.971 -8.342 1.00 89.62 209 GLN A CA 1
ATOM 1511 C C . GLN A 1 209 ? 0.790 -8.725 -9.155 1.00 89.62 209 GLN A C 1
ATOM 1513 O O . GLN A 1 209 ? 0.087 -8.336 -10.089 1.00 89.62 209 GLN A O 1
ATOM 1518 N N . SER A 1 210 ? 1.914 -8.106 -8.799 1.00 91.50 210 SER A N 1
ATOM 1519 C CA . SER A 1 210 ? 2.490 -6.986 -9.553 1.00 91.50 210 SER A CA 1
ATOM 1520 C C . SER A 1 210 ? 3.096 -7.460 -10.877 1.00 91.50 210 SER A C 1
ATOM 1522 O O . SER A 1 210 ? 3.386 -8.645 -11.043 1.00 91.50 210 SER A O 1
ATOM 1524 N N . TYR A 1 211 ? 3.287 -6.556 -11.836 1.00 91.56 211 TYR A N 1
ATOM 1525 C CA . TYR A 1 211 ? 3.828 -6.908 -13.151 1.00 91.56 211 TYR A CA 1
ATOM 1526 C C . TYR A 1 211 ? 4.612 -5.758 -13.785 1.00 91.56 211 TYR A C 1
ATOM 1528 O O . TYR A 1 211 ? 4.362 -4.580 -13.532 1.00 91.56 211 TYR A O 1
ATOM 1536 N N . MET A 1 212 ? 5.579 -6.105 -14.635 1.00 91.19 212 MET A N 1
ATOM 1537 C CA . MET A 1 212 ? 6.420 -5.125 -15.325 1.00 91.19 212 MET A CA 1
ATOM 1538 C C . MET A 1 212 ? 5.690 -4.591 -16.563 1.00 91.19 212 MET A C 1
ATOM 1540 O O . MET A 1 212 ? 5.828 -5.158 -17.645 1.00 91.19 212 MET A O 1
ATOM 1544 N N . TYR A 1 213 ? 4.913 -3.509 -16.432 1.00 90.19 213 TYR A N 1
ATOM 1545 C CA . TYR A 1 213 ? 4.117 -2.937 -17.535 1.00 90.19 213 TYR A CA 1
ATOM 1546 C C . TYR A 1 213 ? 4.933 -2.720 -18.824 1.00 90.19 213 TYR A C 1
ATOM 1548 O O . TYR A 1 213 ? 4.464 -3.018 -19.927 1.00 90.19 213 TYR A O 1
ATOM 1556 N N . CYS A 1 214 ? 6.187 -2.280 -18.684 1.00 90.00 214 CYS A N 1
ATOM 1557 C CA . CYS A 1 214 ? 7.133 -2.052 -19.778 1.00 90.00 214 CYS A CA 1
ATOM 1558 C C . CYS A 1 214 ? 7.315 -3.283 -20.682 1.00 90.00 214 CYS A C 1
ATOM 1560 O O . CYS A 1 214 ? 7.462 -3.139 -21.897 1.00 90.00 214 CYS A O 1
ATOM 1562 N N . ASN A 1 215 ? 7.220 -4.495 -20.125 1.00 91.62 215 ASN A N 1
ATOM 1563 C CA . ASN A 1 215 ? 7.401 -5.748 -20.865 1.00 91.62 215 ASN A CA 1
ATOM 1564 C C . ASN A 1 215 ? 6.224 -6.102 -21.786 1.00 91.62 215 ASN A C 1
ATOM 1566 O O . ASN A 1 215 ? 6.262 -7.100 -22.504 1.00 91.62 215 ASN A O 1
ATOM 1570 N N . THR A 1 216 ? 5.199 -5.248 -21.841 1.00 89.31 216 THR A N 1
ATOM 1571 C CA . THR A 1 216 ? 4.225 -5.256 -22.941 1.00 89.31 216 THR A CA 1
ATOM 1572 C C . THR A 1 216 ? 4.906 -4.971 -24.287 1.00 89.31 216 THR A C 1
ATOM 1574 O O . THR A 1 216 ? 4.484 -5.511 -25.310 1.00 89.31 216 THR A O 1
ATOM 1577 N N . CYS A 1 217 ? 5.971 -4.157 -24.279 1.00 89.75 217 CYS A N 1
ATOM 1578 C CA . CYS A 1 217 ? 6.747 -3.770 -25.463 1.00 89.75 217 CYS A CA 1
ATOM 1579 C C . CYS A 1 217 ? 8.233 -4.159 -25.379 1.00 89.75 217 CYS A C 1
ATOM 1581 O O . CYS A 1 217 ? 8.882 -4.295 -26.414 1.00 89.75 217 CYS A O 1
ATOM 1583 N N . HIS A 1 218 ? 8.770 -4.321 -24.169 1.00 90.31 218 HIS A N 1
ATOM 1584 C CA . HIS A 1 218 ? 10.183 -4.587 -23.895 1.00 90.31 218 HIS A CA 1
ATOM 1585 C C . HIS A 1 218 ? 10.415 -5.996 -23.321 1.00 90.31 218 HIS A C 1
ATOM 1587 O O . HIS A 1 218 ? 9.491 -6.807 -23.204 1.00 90.31 218 HIS A O 1
ATOM 1593 N N . ASP A 1 219 ? 11.672 -6.294 -22.997 1.00 90.62 219 ASP A N 1
ATOM 1594 C CA . ASP A 1 219 ? 12.095 -7.537 -22.347 1.00 90.62 219 ASP A CA 1
ATOM 1595 C C . ASP A 1 219 ? 13.071 -7.249 -21.203 1.00 90.62 219 ASP A C 1
ATOM 1597 O O . ASP A 1 219 ? 14.225 -7.661 -21.238 1.00 90.62 219 ASP A O 1
ATOM 1601 N N . TYR A 1 220 ? 12.624 -6.457 -20.230 1.00 91.62 220 TYR A N 1
ATOM 1602 C CA . TYR A 1 220 ? 13.416 -6.118 -19.052 1.00 91.62 220 TYR A CA 1
ATOM 1603 C C . TYR A 1 220 ? 13.318 -7.195 -17.974 1.00 91.62 220 TYR A C 1
ATOM 1605 O O . TYR A 1 220 ? 12.325 -7.922 -17.895 1.00 91.62 220 TYR A O 1
ATOM 1613 N N . GLU A 1 221 ? 14.318 -7.239 -17.095 1.00 92.44 221 GLU A N 1
ATOM 1614 C CA . GLU A 1 221 ? 14.306 -8.093 -15.905 1.00 92.44 221 GLU A CA 1
ATOM 1615 C C . GLU A 1 221 ? 13.033 -7.864 -15.072 1.00 92.44 221 GLU A C 1
ATOM 1617 O O . GLU A 1 221 ? 12.641 -6.721 -14.806 1.00 92.44 221 GLU A O 1
ATOM 1622 N N . VAL A 1 222 ? 12.384 -8.954 -14.657 1.00 91.50 222 VAL A N 1
ATOM 1623 C CA . VAL A 1 222 ? 11.132 -8.921 -13.892 1.00 91.50 222 VAL A CA 1
ATOM 1624 C C . VAL A 1 222 ? 11.446 -9.296 -12.445 1.00 91.50 222 VAL A C 1
ATOM 1626 O O . VAL A 1 222 ? 12.059 -10.341 -12.229 1.00 91.50 222 VAL A O 1
ATOM 1629 N N . PRO A 1 223 ? 11.029 -8.497 -11.441 1.00 89.56 223 PRO A N 1
ATOM 1630 C CA . PRO A 1 223 ? 11.243 -8.856 -10.045 1.00 89.56 223 PRO A CA 1
ATOM 1631 C C . PRO A 1 223 ? 10.698 -10.248 -9.709 1.00 89.56 223 PRO A C 1
ATOM 1633 O O . PRO A 1 223 ? 9.674 -10.685 -10.241 1.00 89.56 223 PRO A O 1
ATOM 1636 N N . GLU A 1 224 ? 11.357 -10.937 -8.780 1.00 87.62 224 GLU A N 1
ATOM 1637 C CA . GLU A 1 224 ? 10.870 -12.225 -8.293 1.00 87.62 224 GLU A CA 1
ATOM 1638 C C . GLU A 1 224 ? 9.432 -12.098 -7.762 1.00 87.62 224 GLU A C 1
ATOM 1640 O O . GLU A 1 224 ? 9.070 -11.124 -7.100 1.00 87.62 224 GLU A O 1
ATOM 1645 N N . GLY A 1 225 ? 8.588 -13.078 -8.090 1.00 85.38 225 GLY A N 1
ATOM 1646 C CA . GLY A 1 225 ? 7.185 -13.097 -7.675 1.00 85.38 225 GLY A CA 1
ATOM 1647 C C . GLY A 1 225 ? 6.255 -12.192 -8.488 1.00 85.38 225 GLY A C 1
ATOM 1648 O O . GLY A 1 225 ? 5.044 -12.257 -8.277 1.00 85.38 225 GLY A O 1
ATOM 1649 N N . TRP A 1 226 ? 6.765 -11.400 -9.437 1.00 90.94 226 TRP A N 1
ATOM 1650 C CA . TRP A 1 226 ? 5.938 -10.604 -10.347 1.00 90.94 226 TRP A CA 1
ATOM 1651 C C . TRP A 1 226 ? 5.499 -11.414 -11.568 1.00 90.94 226 TRP A C 1
ATOM 1653 O O . TRP A 1 226 ? 6.201 -12.306 -12.047 1.00 90.94 226 TRP A O 1
ATOM 1663 N N . ALA A 1 227 ? 4.328 -11.081 -12.103 1.00 87.94 227 ALA A N 1
ATOM 1664 C CA . ALA A 1 227 ? 3.855 -11.654 -13.348 1.00 87.94 227 ALA A CA 1
ATOM 1665 C C . ALA A 1 227 ? 4.650 -11.080 -14.528 1.00 87.94 227 ALA A C 1
ATOM 1667 O O . ALA A 1 227 ? 4.875 -9.870 -14.633 1.00 87.94 227 ALA A O 1
ATOM 1668 N N . ALA A 1 228 ? 5.005 -11.948 -15.474 1.00 75.88 228 ALA A N 1
ATOM 1669 C CA . ALA A 1 228 ? 5.389 -11.502 -16.804 1.00 75.88 228 ALA A CA 1
ATOM 1670 C C . ALA A 1 228 ? 4.110 -11.084 -17.552 1.00 75.88 228 ALA A C 1
ATOM 1672 O O . ALA A 1 228 ? 3.189 -11.903 -17.656 1.00 75.88 228 ALA A O 1
ATOM 1673 N N . PRO A 1 229 ? 4.003 -9.847 -18.072 1.00 68.44 229 PRO A N 1
ATOM 1674 C CA . PRO A 1 229 ? 2.836 -9.474 -18.855 1.00 68.44 229 PRO A CA 1
ATOM 1675 C C . PRO A 1 229 ? 2.741 -10.373 -20.087 1.00 68.44 229 PRO A C 1
ATOM 1677 O O . PRO A 1 229 ? 3.743 -10.727 -20.716 1.00 68.44 229 PRO A O 1
ATOM 1680 N N . VAL A 1 230 ? 1.515 -10.729 -20.462 1.00 57.62 230 VAL A N 1
ATOM 1681 C CA . VAL A 1 230 ? 1.280 -11.410 -21.731 1.00 57.62 230 VAL A CA 1
ATOM 1682 C C . VAL A 1 230 ? 1.630 -10.404 -22.822 1.00 57.62 230 VAL A C 1
ATOM 1684 O O . VAL A 1 230 ? 0.896 -9.433 -23.018 1.00 57.62 230 VAL A O 1
ATOM 1687 N N . ARG A 1 231 ? 2.761 -10.593 -23.517 1.00 60.22 231 ARG A N 1
ATOM 1688 C CA . ARG A 1 231 ? 3.059 -9.801 -24.716 1.00 60.22 231 ARG A CA 1
ATOM 1689 C C . ARG A 1 231 ? 1.830 -9.878 -25.602 1.00 60.22 231 ARG A C 1
ATOM 1691 O O . ARG A 1 231 ? 1.363 -10.982 -25.899 1.00 60.22 231 ARG A O 1
ATOM 1698 N N . SER A 1 232 ? 1.295 -8.728 -26.004 1.00 54.22 232 SER A N 1
ATOM 1699 C CA . SER A 1 232 ? 0.294 -8.729 -27.063 1.00 54.22 232 SER A CA 1
ATOM 1700 C C . SER A 1 232 ? 0.927 -9.465 -28.243 1.00 54.22 232 SER A C 1
ATOM 1702 O O . SER A 1 232 ? 1.938 -9.028 -28.791 1.00 54.22 232 SER A O 1
ATOM 1704 N N . GLN A 1 233 ? 0.425 -10.665 -28.555 1.00 47.50 233 GLN A N 1
ATOM 1705 C CA . GLN A 1 233 ? 0.881 -11.373 -29.741 1.00 47.50 233 GLN A CA 1
ATOM 1706 C C . GLN A 1 233 ? 0.593 -10.422 -30.892 1.00 47.50 233 GLN A C 1
ATOM 1708 O O . GLN A 1 233 ? -0.559 -10.019 -31.083 1.00 47.50 233 GLN A O 1
ATOM 1713 N N . ALA A 1 234 ? 1.635 -10.013 -31.615 1.00 43.94 234 ALA A N 1
ATOM 1714 C CA . ALA A 1 234 ? 1.434 -9.298 -32.857 1.00 43.94 234 ALA A CA 1
ATOM 1715 C C . ALA A 1 234 ? 0.461 -10.145 -33.681 1.00 43.94 234 ALA A C 1
ATOM 1717 O O . ALA A 1 234 ? 0.705 -11.331 -33.912 1.00 43.94 234 ALA A O 1
ATOM 1718 N N . ALA A 1 235 ? -0.678 -9.565 -34.052 1.00 46.53 235 ALA A N 1
ATOM 1719 C CA . ALA A 1 235 ? -1.637 -10.197 -34.940 1.00 46.53 235 ALA A CA 1
ATOM 1720 C C . ALA A 1 235 ? -0.940 -10.446 -36.291 1.00 46.53 235 ALA A C 1
ATOM 1722 O O . ALA A 1 235 ? -0.955 -9.590 -37.171 1.00 46.53 235 ALA A O 1
ATOM 1723 N N . GLY A 1 236 ? -0.234 -11.570 -36.421 1.00 44.94 236 GLY A N 1
ATOM 1724 C CA . GLY A 1 236 ? 0.704 -11.791 -37.522 1.00 44.94 236 GLY A CA 1
ATOM 1725 C C . GLY A 1 236 ? 1.077 -13.248 -37.780 1.00 44.94 236 GLY A C 1
ATOM 1726 O O . GLY A 1 236 ? 1.231 -13.606 -38.945 1.00 44.94 236 GLY A O 1
ATOM 1727 N N . ASP A 1 237 ? 1.114 -14.103 -36.753 1.00 46.00 237 ASP A N 1
ATOM 1728 C CA . ASP A 1 237 ? 1.655 -15.469 -36.891 1.00 46.00 237 ASP A CA 1
ATOM 1729 C C . ASP A 1 237 ? 0.597 -16.585 -36.857 1.00 46.00 237 ASP A C 1
ATOM 1731 O O . ASP A 1 237 ? 0.899 -17.749 -36.608 1.00 46.00 237 ASP A O 1
ATOM 1735 N N . ALA A 1 238 ? -0.651 -16.254 -37.191 1.00 42.91 238 ALA A N 1
ATOM 1736 C CA . ALA A 1 238 ? -1.605 -17.241 -37.687 1.00 42.91 238 ALA A CA 1
ATOM 1737 C C . ALA A 1 238 ? -1.485 -17.319 -39.219 1.00 42.91 238 ALA A C 1
ATOM 1739 O O . ALA A 1 238 ? -2.174 -16.599 -39.947 1.00 42.91 238 ALA A O 1
ATOM 1740 N N . ARG A 1 239 ? -0.584 -18.176 -39.708 1.00 39.84 239 ARG A N 1
ATOM 1741 C CA . ARG A 1 239 ? -0.587 -18.679 -41.089 1.00 39.84 239 ARG A CA 1
ATOM 1742 C C . ARG A 1 239 ? -0.440 -20.188 -41.101 1.00 39.84 239 ARG A C 1
ATOM 1744 O O . ARG A 1 239 ? 0.428 -20.690 -40.358 1.00 39.84 239 ARG A O 1
#

pLDDT: mean 74.74, std 21.87, range [29.92, 97.25]

Foldseek 3Di:
DDDDDDDDDDDDDDDDDDDDDDDDDDDDPPDPDDDDDDDDDDDDDPDDPDDPPPPPPCVVVVVVVVVVVCVVVVVVCVVPCQALVVCCVPVPPLCPLQSCCLPPPPLAPSVVCVVVVRGPCLQVVDDPVVVVVVVVCSVVVVFDADPSSHGPDDDDQAACVSAVDPVHDPLVVQQVVQACAQVNHPDGLSDDPCPRVDGPCCAHHRSHGGESNCLLPDDGDIDPSHDYDDNPPPPPPPD

Radius of gyration: 34.3 Å; chains: 1; bounding box: 79×41×123 Å

Sequence (239 aa):
MSQEEKSSGALRGAGEAHAGGSGAALDATGAPVGSGATAAADAGDPTAATAPRRARRKWPIVVGVVAAVLVVAGAGFWVWHEQPSFCNAVCHEPMDAYVEGYYDDPSQMAYVHQLTDTTCLQCHEPKLDEQIGEALVWVRGDFALGEDGKLATVGVRADTSMCATADCHDLGEVVAATENWGGEEGVNPHDSHQGYGLDCSSCHTAHGQSYMYCNTCHDYEVPEGWAAPVRSQAAGDAR

InterPro domains:
  IPR012286 Tetraheme cytochrome domain [PF14537] (163-219)
  IPR036280 Multiheme cytochrome superfamily [SSF48695] (83-227)
  IPR038266 NapC/NirT cytochrome c superfamily [G3DSA:1.10.3820.10] (49-140)

Organism: NCBI:txid580026

Secondary structure (DSSP, 8-state):
--------------------PPP----TTSS--------------S-----------SHHHHHHHHHHHHHHHHHHHHHHTTSHHHHHHHSTTTSHHHHHHHHH-TTBHHHHHHTTT--GGGTS---TTHHHHHHHHHHHT---B-TTSSBSS------HHHHSSTTS--HHHHHHHTTTGGG-TT--TTS-TTGGGS-GGGT--TTSB-B-GGGGT------TTPBPP-----TT---